Protein AF-A0A183HJQ8-F1 (afdb_monomer)

Radius of gyration: 34.3 Å; Cα contacts (8 Å, |Δi|>4): 535; chains: 1; bounding box: 61×57×125 Å

Sequence (310 aa):
MPPWRWWWCLDGVLHGMQHYQLPVHFIFSVQLLLHLQYYSFISASDVSLDIGSGAASQLIREATHQLLNSPRPLYLSFRTHQKPLLLPLAYIKTYNRISYSNVTVKFYPDTIRLKASSVRINSKSNITPNIWPVSFGDETIDLAVYVGDVELAVRIEEQNARMLSCSLRDTIVNATSTNYWMVDTLLYMARNPIRSHLQQLICPSISSYISKIESPVIMNVSLNDILPVHIRDVINTADSSLFYRLTSITVEEKHILIVTQIKWKRPFENDGVAYTNVSVKWNNENRIIIWIDDTALNDFLDQVLSNFNF

Secondary structure (DSSP, 8-state):
----------------------SHHHHHHHHHHHHHHHT-----EEEEEEEEHHHHHHHHHHHHHHHHHSPEEEEEEE-SSSS-SS--SEEEEEEEEEE-SEEEEEEETTEEEEEEEEEEEEEEEEEEE--TT-----EEEEEEEEEEEEEEEEEE-SSBEEEEEEEEEEEEEEEEESS-HHHHHHHHHHHHHHHHHHHHHHHHHHHHHHTT-BSPPEEEEEHHHHS-HHHHTTS--TT-EEEEEEEEEEEETTEEEEEEEEEESS---S--------------SS-EEEEE-HHHHHHHHHHHHTT---

InterPro domains:
  IPR017943 Bactericidal permeability-increasing protein, alpha/beta domain superfamily [SSF55394] (100-221)

Mean predicted aligned error: 15.72 Å

Foldseek 3Di:
DDDDDDDDDDDDDDDDDDDDDPPPVVVVVVVVVVVVVVPPPPDFWKKKKKAFQQQVQVVCVVVCCVVQQDWDWDWDFAAPDPDHPDGTQKIKIKTKHKDFDGWGWFFAFQKIKIKTAFIKIWMWMWMQGDDPPDHDHIKIKIKIKTFGMWMWMWGDDWWFIATPDTDTHPIFIDMAIDPDPVVRVVVVVVRVVCRVCVRVVVVVVVRVVRRPRTFFDKDKDDPVVVDDPVCVVLFDDPQKIKIKTFRGWGTHGRMIMTMIGIDIPDYDDPDDDDDPPPDDDDDDRNDMDMDTGPVNVVNVVCRRVVRPDD

Organism: NCBI:txid387005

Nearest PDB structures (foldseek):
  5yk7-assembly1_A  TM=3.289E-01  e=9.439E-03  Zygosaccharomyces rouxii CBS 732
  5o67-assembly1_B  TM=1.067E-01  e=3.444E+00  Pseudomonas sp. UK4

Solvent-accessible surface area (backbone atoms only — not comparable to full-atom values): 17548 Å² total; per-residue (Å²): 137,87,83,92,84,95,86,84,90,82,90,83,88,84,90,85,87,83,88,88,90,73,70,68,68,59,52,54,51,52,54,50,50,55,51,56,63,68,62,66,68,82,73,71,16,48,35,38,39,39,36,10,22,52,33,50,17,50,52,50,40,54,55,47,50,64,60,31,63,52,61,58,77,44,82,46,68,45,58,95,45,99,80,53,96,61,78,48,45,25,39,36,43,32,37,46,36,43,50,60,78,48,52,44,39,45,33,34,72,38,28,44,35,41,41,36,31,52,34,34,40,42,34,43,31,41,36,42,54,49,44,87,92,57,87,56,70,71,35,45,40,44,36,41,39,38,29,44,38,37,41,37,32,34,35,55,48,84,41,41,30,41,63,76,45,69,47,70,36,71,63,45,56,48,48,47,45,76,73,42,70,68,55,24,51,52,35,54,66,45,30,58,63,46,45,76,39,43,52,74,64,48,42,58,56,52,38,55,57,40,52,63,44,58,52,67,47,76,48,80,42,55,49,81,80,75,51,58,76,88,56,54,85,60,48,82,57,101,72,53,34,41,32,38,34,42,70,44,66,47,39,36,71,40,28,37,41,38,35,29,35,41,38,70,70,49,76,89,66,98,68,78,87,79,80,82,84,81,81,81,90,76,93,66,35,78,37,78,47,78,48,69,35,70,63,41,52,49,62,50,45,54,50,45,57,75,66,70,78,128

Structure (mmCIF, N/CA/C/O backbone):
data_AF-A0A183HJQ8-F1
#
_entry.id   AF-A0A183HJQ8-F1
#
loop_
_atom_site.group_PDB
_atom_site.id
_atom_site.type_symbol
_atom_site.label_atom_id
_atom_site.label_alt_id
_atom_site.label_comp_id
_atom_site.label_asym_id
_atom_site.label_entity_id
_atom_site.label_seq_id
_atom_site.pdbx_PDB_ins_code
_atom_site.Cartn_x
_atom_site.Cartn_y
_atom_site.Cartn_z
_atom_site.occupancy
_atom_site.B_iso_or_equiv
_atom_site.auth_seq_id
_atom_site.auth_comp_id
_atom_site.auth_asym_id
_atom_site.auth_atom_id
_atom_site.pdbx_PDB_model_num
ATOM 1 N N . MET A 1 1 ? -24.562 -20.431 93.048 1.00 30.95 1 MET A N 1
ATOM 2 C CA . MET A 1 1 ? -23.397 -19.848 93.748 1.00 30.95 1 MET A CA 1
ATOM 3 C C . MET A 1 1 ? -23.318 -18.365 93.390 1.00 30.95 1 MET A C 1
ATOM 5 O O . MET A 1 1 ? -23.154 -18.080 92.212 1.00 30.95 1 MET A O 1
ATOM 9 N N . PRO A 1 2 ? -23.545 -17.447 94.348 1.00 41.47 2 PRO A N 1
ATOM 10 C CA . PRO A 1 2 ? -23.325 -15.997 94.209 1.00 41.47 2 PRO A CA 1
ATOM 11 C C . PRO A 1 2 ? -21.833 -15.666 94.499 1.00 41.47 2 PRO A C 1
ATOM 13 O O . PRO A 1 2 ? -21.133 -16.576 94.955 1.00 41.47 2 PRO A O 1
ATOM 16 N N . PRO A 1 3 ? -21.303 -14.446 94.226 1.00 39.59 3 PRO A N 1
ATOM 17 C CA . PRO A 1 3 ? -21.477 -13.285 95.127 1.00 39.59 3 PRO A CA 1
ATOM 18 C C . PRO A 1 3 ? -21.694 -11.906 94.437 1.00 39.59 3 PRO A C 1
ATOM 20 O O . PRO A 1 3 ? -21.258 -11.714 93.311 1.00 39.59 3 PRO A O 1
ATOM 23 N N . TRP A 1 4 ? -22.544 -10.999 94.966 1.00 29.84 4 TRP A N 1
ATOM 24 C CA . TRP A 1 4 ? -22.258 -9.847 95.884 1.00 29.84 4 TRP A CA 1
ATOM 25 C C . TRP A 1 4 ? -21.175 -8.875 95.334 1.00 29.84 4 TRP A C 1
ATOM 27 O O . TRP A 1 4 ? -20.094 -9.347 95.018 1.00 29.84 4 TRP A O 1
ATOM 37 N N . ARG A 1 5 ? -21.314 -7.540 95.167 1.00 27.38 5 ARG A N 1
ATOM 38 C CA . ARG A 1 5 ? -21.813 -6.380 95.973 1.00 27.38 5 ARG A CA 1
ATOM 39 C C . ARG A 1 5 ? -22.051 -5.176 95.006 1.00 27.38 5 ARG A C 1
ATOM 41 O O . ARG A 1 5 ? -21.323 -5.102 94.028 1.00 27.38 5 ARG A O 1
ATOM 48 N N . TRP A 1 6 ? -23.060 -4.289 95.066 1.00 30.33 6 TRP A N 1
ATOM 49 C CA . TRP A 1 6 ? -23.555 -3.311 96.074 1.00 30.33 6 TRP A CA 1
ATOM 50 C C . TRP A 1 6 ? -22.755 -1.986 96.224 1.00 30.33 6 TRP A C 1
ATOM 52 O O . TRP A 1 6 ? -21.651 -2.034 96.752 1.00 30.33 6 TRP A O 1
ATOM 62 N N . TRP A 1 7 ? -23.398 -0.852 95.838 1.00 26.89 7 TRP A N 1
ATOM 63 C CA . TRP A 1 7 ? -23.455 0.545 96.401 1.00 26.89 7 TRP A CA 1
ATOM 64 C C . TRP A 1 7 ? -23.587 1.613 95.276 1.00 26.89 7 TRP A C 1
ATOM 66 O O . TRP A 1 7 ? -22.687 1.713 94.454 1.00 26.89 7 TRP A O 1
ATOM 76 N N . TRP A 1 8 ? -24.768 2.201 94.989 1.00 26.91 8 TRP A N 1
ATOM 77 C CA . TRP A 1 8 ? -25.554 3.302 95.632 1.00 26.91 8 TRP A CA 1
ATOM 78 C C . TRP A 1 8 ? -24.954 4.723 95.457 1.00 26.91 8 TRP A C 1
ATOM 80 O O . TRP A 1 8 ? -23.892 4.989 96.001 1.00 26.91 8 TRP A O 1
ATOM 90 N N . CYS A 1 9 ? -25.577 5.560 94.598 1.00 28.67 9 CYS A N 1
ATOM 91 C CA . CYS A 1 9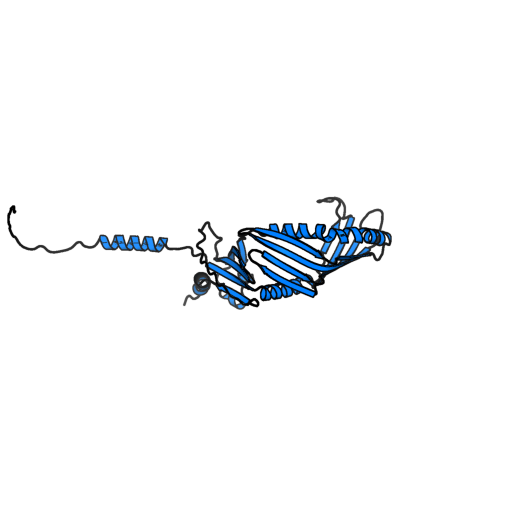 ? -26.336 6.822 94.873 1.00 28.67 9 CYS A CA 1
ATOM 92 C C . CYS A 1 9 ? -25.446 8.077 95.112 1.00 28.67 9 CYS A C 1
ATOM 94 O O . CYS A 1 9 ? -24.342 7.932 95.608 1.00 28.67 9 CYS A O 1
ATOM 96 N N . LEU A 1 10 ? -25.767 9.335 94.767 1.00 27.08 10 LEU A N 1
ATOM 97 C CA . LEU A 1 10 ? -27.013 10.119 94.715 1.00 27.08 10 LEU A CA 1
ATOM 98 C C . LEU A 1 10 ? -26.834 11.378 93.812 1.00 27.08 10 LEU A C 1
ATOM 100 O O . LEU A 1 10 ? -25.751 11.954 93.787 1.00 27.08 10 LEU A O 1
ATOM 104 N N . ASP A 1 11 ? -27.933 11.785 93.164 1.00 26.98 11 ASP A N 1
ATOM 105 C CA . ASP A 1 11 ? -28.554 13.122 92.990 1.00 26.98 11 ASP A CA 1
ATOM 106 C C . ASP A 1 11 ? -27.794 14.452 92.762 1.00 26.98 11 ASP A C 1
ATOM 108 O O . ASP A 1 11 ? -26.819 14.786 93.427 1.00 26.98 11 ASP A O 1
ATOM 112 N N . GLY A 1 12 ? -28.442 15.315 91.952 1.00 27.59 12 GLY A N 1
ATOM 113 C CA . GLY A 1 12 ? -28.458 16.783 92.124 1.00 27.59 12 GLY A CA 1
ATOM 114 C C . GLY A 1 12 ? -28.054 17.599 90.881 1.00 27.59 12 GLY A C 1
ATOM 115 O O . GLY A 1 12 ? -26.872 17.773 90.640 1.00 27.59 12 GLY A O 1
ATOM 116 N N . VAL A 1 13 ? -28.959 18.001 89.974 1.00 30.41 13 VAL A N 1
ATOM 117 C CA . VAL A 1 13 ? -29.812 19.221 90.004 1.00 30.41 13 VAL A CA 1
ATOM 118 C C . VAL A 1 13 ? -29.180 20.482 89.353 1.00 30.41 13 VAL A C 1
ATOM 120 O O . VAL A 1 13 ? -28.229 21.059 89.856 1.00 30.41 13 VAL A O 1
ATOM 123 N N . LEU A 1 14 ? -29.856 20.915 88.274 1.00 27.75 14 LEU A N 1
ATOM 124 C CA . LEU A 1 14 ? -30.096 22.266 87.719 1.00 27.75 14 LEU A CA 1
ATOM 125 C C . LEU A 1 14 ? -28.994 23.163 87.087 1.00 27.75 14 LEU A C 1
ATOM 127 O O . LEU A 1 14 ? -28.102 23.676 87.744 1.00 27.75 14 LEU A O 1
ATOM 131 N N . HIS A 1 15 ? -29.320 23.541 85.838 1.00 28.47 15 HIS A N 1
ATOM 132 C CA . HIS A 1 15 ? -29.278 24.877 85.203 1.00 28.47 15 HIS A CA 1
ATOM 133 C C . HIS A 1 15 ? -27.954 25.567 84.815 1.00 28.47 15 HIS A C 1
ATOM 135 O O . HIS A 1 15 ? -27.135 25.931 85.646 1.00 28.47 15 HIS A O 1
ATOM 141 N N . GLY A 1 16 ? -27.875 25.938 83.526 1.00 28.44 16 GLY A N 1
ATOM 142 C CA . GLY A 1 16 ? -27.002 26.999 83.010 1.00 28.44 16 GLY A CA 1
ATOM 143 C C . GLY A 1 16 ? -26.915 27.003 81.479 1.00 28.44 16 GLY A C 1
ATOM 144 O O . GLY A 1 16 ? -26.429 26.051 80.887 1.00 28.44 16 GLY A O 1
ATOM 145 N N . MET A 1 17 ? -27.435 28.050 80.841 1.00 26.77 17 MET A N 1
ATOM 146 C CA . MET A 1 17 ? -27.598 28.233 79.394 1.00 26.77 17 MET A CA 1
ATOM 147 C C . MET A 1 17 ? -26.295 28.468 78.591 1.00 26.77 17 MET A C 1
ATOM 149 O O . MET A 1 17 ? -25.363 29.096 79.072 1.00 26.77 17 MET A O 1
ATOM 153 N N . GLN A 1 18 ? -26.392 28.123 77.297 1.00 30.38 18 GLN A N 1
ATOM 154 C CA . GLN A 1 18 ? -25.908 28.849 76.104 1.00 30.38 18 GLN A CA 1
ATOM 155 C C . GLN A 1 18 ? -24.465 28.731 75.567 1.00 30.38 18 GLN A C 1
ATOM 157 O O . GLN A 1 18 ? -23.484 29.078 76.207 1.00 30.38 18 GLN A O 1
ATOM 162 N N . HIS A 1 19 ? -24.464 28.417 74.258 1.00 37.31 19 HIS A N 1
ATOM 163 C CA . HIS A 1 19 ? -23.518 28.736 73.180 1.00 37.31 19 HIS A CA 1
ATOM 164 C C . HIS A 1 19 ? -22.099 28.171 73.257 1.00 37.31 19 HIS A C 1
ATOM 166 O O . HIS A 1 19 ? -21.317 28.628 74.061 1.00 37.31 19 HIS A O 1
ATOM 172 N N . TYR A 1 20 ? -21.766 27.249 72.338 1.00 35.25 20 TYR A N 1
ATOM 173 C CA . TYR A 1 20 ? -20.561 27.239 71.477 1.00 35.25 20 TYR A CA 1
ATOM 174 C C . TYR A 1 20 ? -20.559 25.946 70.624 1.00 35.25 20 TYR A C 1
ATOM 176 O O . TYR A 1 20 ? -19.870 24.978 70.921 1.00 35.25 20 TYR A O 1
ATOM 184 N N . GLN A 1 21 ? -21.343 25.910 69.542 1.00 41.12 21 GLN A N 1
ATOM 18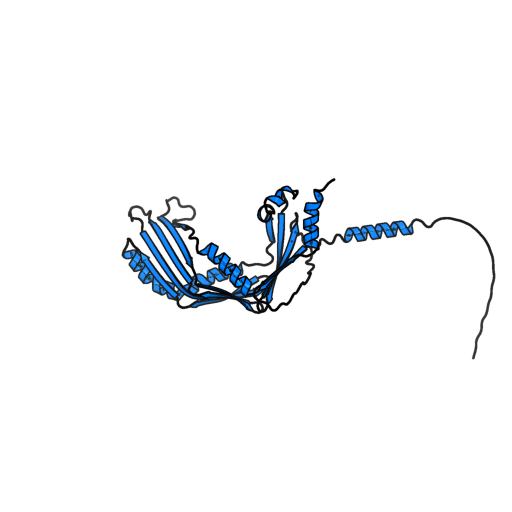5 C CA . GLN A 1 21 ? -21.265 24.864 68.507 1.00 41.12 21 GLN A CA 1
ATOM 186 C C . GLN A 1 21 ? -21.058 25.532 67.146 1.00 41.12 21 GLN A C 1
ATOM 188 O O . GLN A 1 21 ? -21.996 25.658 66.372 1.00 41.12 21 GLN A O 1
ATOM 193 N N . LEU A 1 22 ? -19.851 26.032 66.870 1.00 44.22 22 LEU A N 1
ATOM 194 C CA . LEU A 1 22 ? -19.539 26.652 65.573 1.00 44.22 22 LEU A CA 1
ATOM 195 C C . LEU A 1 22 ? -18.143 26.384 64.957 1.00 44.22 22 LEU A C 1
ATOM 197 O O . LEU A 1 22 ? -17.973 26.800 63.816 1.00 44.22 22 LEU A O 1
ATOM 201 N N . PRO A 1 23 ? -17.161 25.653 65.543 1.00 47.91 23 PRO A N 1
ATOM 202 C CA . PRO A 1 23 ? -15.900 25.420 64.823 1.00 47.91 23 PRO A CA 1
ATOM 203 C C . PRO A 1 23 ? -15.865 24.108 64.017 1.00 47.91 23 PRO A C 1
ATOM 205 O O . PRO A 1 23 ? -15.038 23.965 63.123 1.00 47.91 23 PRO A O 1
ATOM 208 N N . VAL A 1 24 ? -16.751 23.140 64.288 1.00 48.31 24 VAL A N 1
ATOM 209 C CA . VAL A 1 24 ? -16.614 21.777 63.730 1.00 48.31 24 VAL A CA 1
ATOM 210 C C . VAL A 1 24 ? -17.192 21.656 62.314 1.00 48.31 24 VAL A C 1
ATOM 212 O O . VAL A 1 24 ? -16.624 20.965 61.472 1.00 48.31 24 VAL A O 1
ATOM 215 N N . HIS A 1 25 ? -18.270 22.383 62.004 1.00 48.34 25 HIS A N 1
ATOM 216 C CA . HIS A 1 25 ? -18.880 22.345 60.669 1.00 48.34 25 HIS A CA 1
ATOM 217 C C . HIS A 1 25 ? -18.060 23.086 59.604 1.00 48.34 25 HIS A C 1
ATOM 219 O O . HIS A 1 25 ? -18.102 22.696 58.441 1.00 48.34 25 HIS A O 1
ATOM 225 N N . PHE A 1 26 ? -17.286 24.105 59.995 1.00 48.75 26 PHE A N 1
ATOM 226 C CA . PHE A 1 26 ? -16.463 24.898 59.073 1.00 48.75 26 PHE A CA 1
ATOM 227 C C . PHE A 1 26 ? -15.200 24.154 58.615 1.00 48.75 26 PHE A C 1
ATOM 229 O O . PHE A 1 26 ? -14.768 24.301 57.477 1.00 48.75 26 PHE A O 1
ATOM 236 N N . ILE A 1 27 ? -14.619 23.319 59.482 1.00 52.81 27 ILE A N 1
ATOM 237 C CA . ILE A 1 27 ? -13.445 22.507 59.131 1.00 52.81 27 ILE A CA 1
ATOM 238 C C . ILE A 1 27 ? -13.865 21.367 58.197 1.00 52.81 27 ILE A C 1
ATOM 240 O O . ILE A 1 27 ? -13.217 21.141 57.181 1.00 52.81 27 ILE A O 1
ATOM 244 N N . PHE A 1 28 ? -15.003 20.715 58.466 1.00 51.97 28 PHE A N 1
ATOM 245 C CA . PHE A 1 28 ? -15.529 19.665 57.590 1.00 51.97 28 PHE A CA 1
ATOM 246 C C . PHE A 1 28 ? -15.922 20.178 56.201 1.00 51.97 28 PHE A C 1
ATOM 248 O O . PHE A 1 28 ? -15.648 19.499 55.216 1.00 51.97 28 PHE A O 1
ATOM 255 N N . SER A 1 29 ? -16.521 21.367 56.092 1.00 55.22 29 SER A N 1
ATOM 256 C CA . SER A 1 29 ? -16.899 21.929 54.790 1.00 55.22 29 SER A CA 1
ATOM 257 C C . SER A 1 29 ? -15.685 22.349 53.961 1.00 55.22 29 SER A C 1
ATOM 259 O O . SER A 1 29 ? -15.671 22.098 52.760 1.00 55.22 29 SER A O 1
ATOM 261 N N . VAL A 1 30 ? -14.640 22.902 54.584 1.00 55.06 30 VAL A N 1
ATOM 262 C CA . VAL A 1 30 ? -13.386 23.266 53.901 1.00 55.06 30 VAL A CA 1
ATOM 263 C C . VAL A 1 30 ? -12.595 22.024 53.479 1.00 55.06 30 VAL A C 1
ATOM 265 O O . VAL A 1 30 ? -12.046 22.004 52.382 1.00 55.06 30 VAL A O 1
ATOM 268 N N . GLN A 1 31 ? -12.592 20.957 54.282 1.00 55.34 31 GLN A N 1
ATOM 269 C CA . GLN A 1 31 ? -11.941 19.690 53.929 1.00 55.34 31 GLN A CA 1
ATOM 270 C C . GLN A 1 31 ? -12.702 18.933 52.829 1.00 55.34 31 GLN A C 1
ATOM 272 O O . GLN A 1 31 ? -12.075 18.324 51.966 1.00 55.34 31 GLN A O 1
ATOM 277 N N . LEU A 1 32 ? -14.038 19.032 52.807 1.00 53.09 32 LEU A N 1
ATOM 278 C CA . LEU A 1 32 ? -14.875 18.507 51.726 1.00 53.09 32 LEU A CA 1
ATOM 279 C C . LEU A 1 32 ? -14.692 19.314 50.431 1.00 53.09 32 LEU A C 1
ATOM 281 O O . LEU A 1 32 ? -14.584 18.712 49.371 1.00 53.09 32 LEU A O 1
ATOM 285 N N . LEU A 1 33 ? -14.586 20.648 50.506 1.00 49.94 33 LEU A N 1
ATOM 286 C CA . LEU A 1 33 ? -14.284 21.518 49.358 1.00 49.94 33 LEU A CA 1
ATOM 287 C C . LEU A 1 33 ? -12.863 21.304 48.818 1.00 49.94 33 LEU A C 1
ATOM 289 O O . LEU A 1 33 ? -12.681 21.284 47.606 1.00 49.94 33 LEU A O 1
ATOM 293 N N . LEU A 1 34 ? -11.876 21.069 49.689 1.00 50.06 34 LEU A N 1
ATOM 294 C CA . LEU A 1 34 ? -10.508 20.713 49.294 1.00 50.06 34 LEU A CA 1
ATOM 295 C C . LEU A 1 34 ? -10.420 19.297 48.706 1.00 50.06 34 LEU A C 1
ATOM 297 O O . LEU A 1 34 ? -9.637 19.080 47.787 1.00 50.06 34 LEU A O 1
ATOM 301 N N . HIS A 1 35 ? -11.237 18.344 49.170 1.00 45.72 35 HIS A N 1
ATOM 302 C CA . HIS A 1 35 ? -11.374 17.036 48.517 1.00 45.72 35 HIS A CA 1
ATOM 303 C C . HIS A 1 35 ? -12.143 17.112 47.192 1.00 45.72 35 HIS A C 1
ATOM 305 O O . HIS A 1 35 ? -11.747 16.445 46.242 1.00 45.72 35 HIS A O 1
ATOM 311 N N . LEU A 1 36 ? -13.164 17.964 47.078 1.00 43.09 36 LEU A N 1
ATOM 312 C CA . LEU A 1 36 ? -13.868 18.223 45.816 1.00 43.09 36 LEU A CA 1
ATOM 313 C C . LEU A 1 36 ? -12.980 18.951 44.795 1.00 43.09 36 LEU A C 1
ATOM 315 O O . LEU A 1 36 ? -13.047 18.633 43.614 1.00 43.09 36 LEU A O 1
ATOM 319 N N . GLN A 1 37 ? -12.091 19.854 45.227 1.00 39.19 37 GLN A N 1
ATOM 320 C CA . GLN A 1 37 ? -11.108 20.494 44.340 1.00 39.19 37 GLN A CA 1
ATOM 321 C C . GLN A 1 37 ? -9.988 19.543 43.888 1.00 39.19 37 GLN A C 1
ATOM 323 O O . GLN A 1 37 ? -9.454 19.724 42.794 1.00 39.19 37 GLN A O 1
ATOM 328 N N . TYR A 1 38 ? -9.662 18.508 44.672 1.00 36.88 38 TYR A N 1
ATOM 329 C CA . TYR A 1 38 ? -8.683 17.481 44.282 1.00 36.88 38 TYR A CA 1
ATOM 330 C C . TYR A 1 38 ? -9.256 16.423 43.322 1.00 36.88 38 TYR A C 1
ATOM 332 O O . TYR A 1 38 ? -8.497 15.733 42.650 1.00 36.88 38 TYR A O 1
ATOM 340 N N . TYR A 1 39 ? -10.586 16.329 43.211 1.00 35.50 39 TYR A N 1
ATOM 341 C CA . TYR A 1 39 ? -11.296 15.504 42.225 1.00 35.50 39 TYR A CA 1
ATOM 342 C C . TYR A 1 39 ? -11.545 16.249 40.903 1.00 35.50 39 TYR A C 1
ATOM 344 O O . TYR A 1 39 ? -12.467 15.917 40.162 1.00 35.50 39 TYR A O 1
ATOM 352 N N . SER A 1 40 ? -10.681 17.205 40.547 1.00 31.62 40 SER A N 1
ATOM 353 C CA . SER A 1 40 ? -10.493 17.560 39.136 1.00 31.62 40 SER A CA 1
ATOM 354 C C . SER A 1 40 ? -9.755 16.396 38.471 1.00 31.62 40 SER A C 1
ATOM 356 O O . SER A 1 40 ? -8.565 16.483 38.175 1.00 31.62 40 SER A O 1
ATOM 358 N N . PHE A 1 41 ? -10.442 15.258 38.337 1.00 35.09 41 PHE A N 1
ATOM 359 C CA . PHE A 1 41 ? -9.996 14.177 37.480 1.00 35.09 41 PHE A CA 1
ATOM 360 C C . PHE A 1 41 ? -9.812 14.808 36.111 1.00 35.09 41 PHE A C 1
ATOM 362 O O . PHE A 1 41 ? -10.760 15.300 35.504 1.00 35.09 41 PHE A O 1
ATOM 369 N N . ILE A 1 42 ? -8.562 14.861 35.665 1.00 42.44 42 ILE A N 1
ATOM 370 C CA . ILE A 1 42 ? -8.245 15.114 34.273 1.00 42.44 42 ILE A CA 1
ATOM 371 C C . ILE A 1 42 ? -8.773 13.881 33.542 1.00 42.44 42 ILE A C 1
ATOM 373 O O . ILE A 1 42 ? -8.060 12.895 33.363 1.00 42.44 42 ILE A O 1
ATOM 377 N N . SER A 1 43 ? -10.064 13.894 33.225 1.00 45.62 43 SER A N 1
ATOM 378 C CA . SER A 1 43 ? -10.689 12.857 32.427 1.00 45.62 43 SER A CA 1
ATOM 379 C C . SER A 1 43 ? -10.138 13.011 31.022 1.00 45.62 43 SER A C 1
ATOM 381 O O . SER A 1 43 ? -10.438 13.963 30.308 1.00 45.62 43 SER A O 1
ATOM 383 N N . ALA A 1 44 ? -9.225 12.120 30.652 1.00 53.41 44 ALA A N 1
ATOM 384 C CA . ALA A 1 44 ? -8.906 11.943 29.252 1.00 53.41 44 ALA A CA 1
ATOM 385 C C . ALA A 1 44 ? -10.166 11.397 28.576 1.00 53.41 44 ALA A C 1
ATOM 387 O O . ALA A 1 44 ? -10.757 10.428 29.041 1.00 53.41 44 ALA A O 1
ATOM 388 N N . SER A 1 45 ? -10.573 12.058 27.506 1.00 63.38 45 SER A N 1
ATOM 389 C CA . SER A 1 45 ? -11.781 11.731 26.772 1.00 63.38 45 SER A CA 1
ATOM 390 C C . SER A 1 45 ? -11.483 10.594 25.794 1.00 63.38 45 SER A C 1
ATOM 392 O O . SER A 1 45 ? -10.675 10.768 24.880 1.00 63.38 45 SER A O 1
ATOM 394 N N . ASP A 1 46 ? -12.085 9.421 25.991 1.00 69.94 46 ASP A N 1
ATOM 395 C CA . ASP A 1 46 ? -11.857 8.252 25.136 1.00 69.94 46 ASP A CA 1
ATOM 396 C C . ASP A 1 46 ? -12.789 8.282 23.907 1.00 69.94 46 ASP A C 1
ATOM 398 O O . ASP A 1 46 ? -13.997 8.514 23.991 1.00 69.94 46 ASP A O 1
ATOM 402 N N . VAL A 1 47 ? -12.226 8.010 22.732 1.00 73.56 47 VAL A N 1
ATOM 403 C CA . VAL A 1 47 ? -12.960 7.738 21.492 1.00 73.56 47 VAL A CA 1
ATOM 404 C C . VAL A 1 47 ? -12.542 6.371 20.990 1.00 73.56 47 VAL A C 1
ATOM 406 O O . VAL A 1 47 ? -11.350 6.106 20.824 1.00 73.56 47 VAL A O 1
ATOM 409 N N . SER A 1 48 ? -13.516 5.503 20.729 1.00 75.00 48 SER A N 1
ATOM 410 C CA . SER A 1 48 ? -13.258 4.191 20.142 1.00 75.00 48 SER A CA 1
ATOM 411 C C . SER A 1 48 ? -13.913 4.043 18.775 1.00 75.00 48 SER A C 1
ATOM 413 O O . SER A 1 48 ? -15.015 4.527 18.516 1.00 75.00 48 SER A O 1
ATOM 415 N N . LEU A 1 49 ? -13.194 3.385 17.874 1.00 80.44 49 LEU A N 1
ATOM 416 C CA . LEU A 1 49 ? -13.577 3.145 16.494 1.00 80.44 49 LEU A CA 1
ATOM 417 C C . LEU A 1 49 ? -13.518 1.640 16.233 1.00 80.44 49 LEU A C 1
ATOM 419 O O . LEU A 1 49 ? -12.446 1.042 16.292 1.00 80.44 49 LEU A O 1
ATOM 423 N N . ASP A 1 50 ? -14.667 1.042 15.929 1.00 81.69 50 ASP A N 1
ATOM 424 C CA . ASP A 1 50 ? -14.797 -0.367 15.547 1.00 81.69 50 ASP A CA 1
ATOM 425 C C . ASP A 1 50 ? -15.147 -0.470 14.058 1.00 81.69 50 ASP A C 1
ATOM 427 O O . ASP A 1 50 ? -16.161 0.070 13.597 1.00 81.69 50 ASP A O 1
ATOM 431 N N . ILE A 1 51 ? -14.299 -1.161 13.295 1.00 84.31 51 ILE A N 1
ATOM 432 C CA . ILE A 1 51 ? -14.458 -1.345 11.850 1.00 84.31 51 ILE A CA 1
ATOM 433 C C . ILE A 1 51 ? -14.479 -2.836 11.514 1.00 84.31 51 ILE A C 1
ATOM 435 O O . ILE A 1 51 ? -13.533 -3.573 11.793 1.00 84.31 51 ILE A O 1
ATOM 439 N N . GLY A 1 52 ? -15.528 -3.275 10.815 1.00 85.75 52 GLY A N 1
ATOM 440 C CA . GLY A 1 52 ? -15.608 -4.635 10.277 1.00 85.75 52 GLY A CA 1
ATOM 441 C C . GLY A 1 52 ? -14.761 -4.840 9.011 1.00 85.75 52 GLY A C 1
ATOM 442 O O . GLY A 1 52 ? -14.517 -3.904 8.248 1.00 85.75 52 GLY A O 1
ATOM 443 N N . SER A 1 53 ? -14.332 -6.076 8.738 1.00 86.69 53 SER A N 1
ATOM 444 C CA . SER A 1 53 ? -13.494 -6.442 7.577 1.00 86.69 53 SER A CA 1
ATOM 445 C C . SER A 1 53 ? -14.081 -6.027 6.225 1.00 86.69 53 SER A C 1
ATOM 447 O O . SER A 1 53 ? -13.350 -5.588 5.332 1.00 86.69 53 SER A O 1
ATOM 449 N N . GLY A 1 54 ? -15.402 -6.129 6.067 1.00 85.00 54 GLY A N 1
ATOM 450 C CA . GLY A 1 54 ? -16.106 -5.713 4.856 1.00 85.00 54 GLY A CA 1
ATOM 451 C C . GLY A 1 54 ? -16.059 -4.198 4.652 1.00 85.00 54 GLY A C 1
ATOM 452 O O . GLY A 1 54 ? -15.680 -3.734 3.574 1.00 85.00 54 GLY A O 1
ATOM 453 N N . ALA A 1 55 ? -16.350 -3.426 5.703 1.00 83.94 55 ALA A N 1
ATOM 454 C CA . ALA A 1 55 ? -16.256 -1.965 5.669 1.00 83.94 55 ALA A CA 1
ATOM 455 C C . ALA A 1 55 ? -14.812 -1.484 5.464 1.00 83.94 55 ALA A C 1
ATOM 457 O O . ALA A 1 55 ? -14.569 -0.635 4.609 1.00 83.94 55 ALA A O 1
ATOM 458 N N . ALA A 1 56 ? -13.839 -2.076 6.164 1.00 86.12 56 ALA A N 1
ATOM 459 C CA . ALA A 1 56 ? -12.418 -1.780 5.979 1.00 86.12 56 ALA A CA 1
ATOM 460 C C . ALA A 1 56 ? -11.969 -2.035 4.532 1.00 86.12 56 ALA A C 1
ATOM 462 O O . ALA A 1 56 ? -11.271 -1.211 3.944 1.00 86.12 56 ALA A O 1
ATOM 463 N N . SER A 1 57 ? -12.415 -3.145 3.932 1.00 88.06 57 SER A N 1
ATOM 464 C CA . SER A 1 57 ? -12.131 -3.458 2.527 1.00 88.06 57 SER A CA 1
ATOM 465 C C . SER A 1 57 ? -12.687 -2.392 1.586 1.00 88.06 57 SER A C 1
ATOM 467 O O . SER A 1 57 ? -11.987 -1.965 0.671 1.00 88.06 57 SER A O 1
ATOM 469 N N . GLN A 1 58 ? -13.923 -1.934 1.812 1.00 87.75 58 GLN A N 1
ATOM 470 C CA . GLN A 1 58 ? -14.536 -0.876 1.003 1.00 87.75 58 GLN A CA 1
ATOM 471 C C . GLN A 1 58 ? -13.806 0.461 1.168 1.00 87.75 58 GLN A C 1
ATOM 473 O O . GLN A 1 58 ? -13.450 1.073 0.165 1.00 87.75 58 GLN A O 1
ATOM 478 N N . LEU A 1 59 ? -13.516 0.875 2.405 1.00 85.56 59 LEU A N 1
ATOM 479 C CA . LEU A 1 59 ? -12.782 2.109 2.697 1.00 85.56 59 LEU A CA 1
ATOM 480 C C . LEU A 1 59 ? -11.401 2.117 2.038 1.00 85.56 59 LEU A C 1
ATOM 482 O O . LEU A 1 59 ? -11.043 3.070 1.350 1.00 85.56 59 LEU A O 1
ATOM 486 N N . ILE A 1 60 ? -10.634 1.038 2.211 1.00 86.69 60 ILE A N 1
ATOM 487 C CA . ILE A 1 60 ? -9.294 0.919 1.629 1.00 86.69 60 ILE A CA 1
ATOM 488 C C . ILE A 1 60 ? -9.380 0.891 0.109 1.00 86.69 60 ILE A C 1
ATOM 490 O O . ILE A 1 60 ? -8.561 1.529 -0.551 1.00 86.69 60 ILE A O 1
ATOM 494 N N . ARG A 1 61 ? -10.370 0.201 -0.464 1.00 86.25 61 ARG A N 1
ATOM 495 C CA . ARG A 1 61 ? -10.582 0.190 -1.911 1.00 86.25 61 ARG A CA 1
ATOM 496 C C . ARG A 1 61 ? -10.846 1.598 -2.438 1.00 86.25 61 ARG A C 1
ATOM 498 O O . ARG A 1 61 ? -10.131 2.030 -3.330 1.00 86.25 61 ARG A O 1
ATOM 505 N N . GLU A 1 62 ? -11.777 2.352 -1.864 1.00 86.38 62 GLU A N 1
ATOM 506 C CA . GLU A 1 62 ? -12.058 3.714 -2.343 1.00 86.38 62 GLU A CA 1
ATOM 507 C C . GLU A 1 62 ? -10.863 4.661 -2.148 1.00 86.38 62 GLU A C 1
ATOM 509 O O . GLU A 1 62 ? -10.452 5.351 -3.086 1.00 86.38 62 GLU A O 1
ATOM 514 N N . ALA A 1 63 ? -10.225 4.635 -0.973 1.00 84.12 63 ALA A N 1
ATOM 515 C CA . ALA A 1 63 ? -9.069 5.482 -0.681 1.00 84.12 63 ALA A CA 1
ATOM 516 C C . ALA A 1 63 ? -7.885 5.184 -1.615 1.00 84.12 63 ALA A C 1
ATOM 518 O O . ALA A 1 63 ? -7.282 6.089 -2.197 1.00 84.12 63 ALA A O 1
ATOM 519 N N . THR A 1 64 ? -7.557 3.904 -1.807 1.00 85.31 64 THR A N 1
ATOM 520 C CA . THR A 1 64 ? -6.472 3.512 -2.715 1.00 85.31 64 THR A CA 1
ATOM 521 C C . THR A 1 64 ? -6.843 3.755 -4.171 1.00 85.31 64 THR A C 1
ATOM 523 O O . THR A 1 64 ? -5.973 4.147 -4.940 1.00 85.31 64 THR A O 1
ATOM 526 N N . HIS A 1 65 ? -8.108 3.598 -4.566 1.00 85.00 65 HIS A N 1
ATOM 527 C CA . HIS A 1 65 ? -8.557 3.922 -5.917 1.00 85.0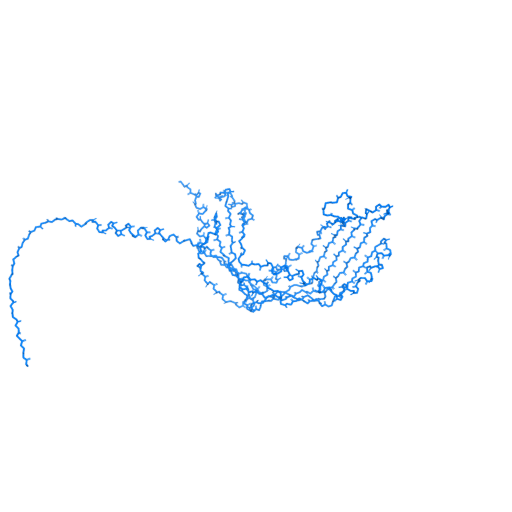0 65 HIS A CA 1
ATOM 528 C C . HIS A 1 65 ? -8.332 5.408 -6.220 1.00 85.00 65 HIS A C 1
ATOM 530 O O . HIS A 1 65 ? -7.754 5.739 -7.255 1.00 85.00 65 HIS A O 1
ATOM 536 N N . GLN A 1 66 ? -8.700 6.305 -5.302 1.00 82.69 66 GLN A N 1
ATOM 537 C CA . GLN A 1 66 ? -8.495 7.747 -5.465 1.00 82.69 66 GLN A CA 1
ATOM 538 C C . GLN A 1 66 ? -7.005 8.129 -5.513 1.00 82.69 66 GLN A C 1
ATOM 540 O O . GLN A 1 66 ? -6.593 8.942 -6.348 1.00 82.69 66 GLN A O 1
ATOM 545 N N . LEU A 1 67 ? -6.186 7.523 -4.646 1.00 80.88 67 LEU A N 1
ATOM 546 C CA . LEU A 1 67 ? -4.756 7.823 -4.541 1.00 80.88 67 LEU A CA 1
ATOM 547 C C . LEU A 1 67 ? -3.922 7.235 -5.686 1.00 80.88 67 LEU A C 1
ATOM 549 O O . LEU A 1 67 ? -3.012 7.902 -6.174 1.00 80.88 67 LEU A O 1
ATOM 553 N N . LEU A 1 68 ? -4.209 6.002 -6.111 1.00 81.69 68 LEU A N 1
ATOM 554 C CA . LEU A 1 68 ? -3.366 5.246 -7.044 1.00 81.69 68 LEU A CA 1
ATOM 555 C C . LEU A 1 68 ? -3.742 5.446 -8.517 1.00 81.69 68 LEU A C 1
ATOM 557 O O . LEU A 1 68 ? -2.868 5.340 -9.383 1.00 81.69 68 LEU A O 1
ATOM 561 N N . ASN A 1 69 ? -5.005 5.778 -8.819 1.00 73.62 69 ASN A N 1
ATOM 562 C CA . ASN A 1 69 ? -5.408 6.044 -10.203 1.00 73.62 69 ASN A CA 1
ATOM 563 C C . ASN A 1 69 ? -4.934 7.393 -10.735 1.00 73.62 69 ASN A C 1
ATOM 565 O O . ASN A 1 69 ? -4.882 7.560 -11.954 1.00 73.62 69 ASN A O 1
ATOM 569 N N . SER A 1 70 ? -4.595 8.338 -9.859 1.00 76.69 70 SER A N 1
ATOM 570 C CA . SER A 1 70 ? -4.123 9.662 -10.258 1.00 76.69 70 SER A CA 1
ATOM 571 C C . SER A 1 70 ? -2.598 9.639 -10.418 1.00 76.69 70 SER A C 1
ATOM 573 O O . SER A 1 70 ? -1.892 9.644 -9.406 1.00 76.69 70 SER A O 1
ATOM 575 N N . PRO A 1 71 ? -2.050 9.612 -11.650 1.00 71.00 71 PRO A N 1
ATOM 576 C CA . PRO A 1 71 ? -0.608 9.548 -11.846 1.00 71.00 71 PRO A CA 1
ATOM 577 C C . PRO A 1 71 ? 0.045 10.834 -11.336 1.00 71.00 71 PRO A C 1
ATOM 579 O O . PRO A 1 71 ? -0.199 11.921 -11.859 1.00 71.00 71 PRO A O 1
ATOM 582 N N . ARG A 1 72 ? 0.901 10.716 -10.319 1.00 74.44 72 ARG A N 1
ATOM 583 C CA . ARG A 1 72 ? 1.720 11.835 -9.842 1.00 74.44 72 ARG A CA 1
ATOM 584 C C . ARG A 1 72 ? 3.094 11.779 -10.514 1.00 74.44 72 ARG A C 1
ATOM 586 O O . ARG A 1 72 ? 3.735 10.726 -10.458 1.00 74.44 72 ARG A O 1
ATOM 593 N N . PRO A 1 73 ? 3.556 12.869 -11.155 1.00 82.69 73 PRO A N 1
ATOM 594 C CA . PRO A 1 73 ? 4.892 12.900 -11.728 1.00 82.69 73 PRO A CA 1
ATOM 595 C C . PRO A 1 73 ? 5.939 12.907 -10.611 1.00 82.69 73 PRO A C 1
ATOM 597 O O . PRO A 1 73 ? 5.884 13.733 -9.701 1.00 82.69 73 PRO A O 1
ATOM 600 N N . LEU A 1 74 ? 6.912 12.005 -10.704 1.00 86.19 74 LEU A N 1
ATOM 601 C CA . LEU A 1 74 ? 8.111 11.995 -9.875 1.00 86.19 74 LEU A CA 1
ATOM 602 C C . LEU A 1 74 ? 9.279 12.546 -10.689 1.00 86.19 74 LEU A C 1
ATOM 604 O O . LEU A 1 74 ? 9.560 12.061 -11.785 1.00 86.19 74 LEU A O 1
ATOM 608 N N . TYR A 1 75 ? 9.957 13.550 -10.143 1.00 88.12 75 TYR A N 1
ATOM 609 C CA . TYR A 1 75 ? 11.152 14.139 -10.737 1.00 88.12 75 TYR A CA 1
ATOM 610 C C . TYR A 1 75 ? 12.365 13.687 -9.938 1.00 88.12 75 TYR A C 1
ATOM 612 O O . TYR A 1 75 ? 12.516 14.033 -8.767 1.00 88.12 75 TYR A O 1
ATOM 620 N N . LEU A 1 76 ? 13.226 12.907 -10.574 1.00 86.62 76 LEU A N 1
ATOM 621 C CA . LEU A 1 76 ? 14.481 12.444 -10.008 1.00 86.62 76 LEU A CA 1
ATOM 622 C C . LEU A 1 76 ? 15.628 13.107 -10.768 1.00 86.62 76 LEU A C 1
ATOM 624 O O . LEU A 1 76 ? 15.542 13.358 -11.969 1.00 86.62 76 LEU A O 1
ATOM 628 N N . SER A 1 77 ? 16.716 13.398 -10.064 1.00 86.12 77 SER A N 1
ATOM 629 C CA . SER A 1 77 ? 17.938 13.916 -10.677 1.00 86.12 77 SER A CA 1
ATOM 630 C C . SER A 1 77 ? 19.102 13.034 -10.266 1.00 86.12 77 SER A C 1
ATOM 632 O O . SER A 1 77 ? 19.334 12.859 -9.067 1.00 86.12 77 SER A O 1
ATOM 634 N N . PHE A 1 78 ? 19.831 12.501 -11.240 1.00 83.38 78 PHE A N 1
ATOM 635 C CA . PHE A 1 78 ? 21.012 11.691 -10.990 1.00 83.38 78 PHE A CA 1
ATOM 636 C C . PHE A 1 78 ? 22.211 12.616 -10.778 1.00 83.38 78 PHE A C 1
ATOM 638 O O . PHE A 1 78 ? 22.624 13.337 -11.684 1.00 83.38 78 PHE A O 1
ATOM 645 N N . ARG A 1 79 ? 22.729 12.655 -9.550 1.00 83.75 79 ARG A N 1
ATOM 646 C CA . ARG A 1 79 ? 23.812 13.555 -9.133 1.00 83.75 79 ARG A CA 1
ATOM 647 C C . ARG A 1 79 ? 25.024 12.733 -8.719 1.00 83.75 79 ARG A C 1
ATOM 649 O O . ARG A 1 79 ? 24.873 11.668 -8.134 1.00 83.75 79 ARG A O 1
ATOM 656 N N . THR A 1 80 ? 26.216 13.261 -8.975 1.00 81.62 80 THR A N 1
ATOM 657 C CA . THR A 1 80 ? 27.485 12.627 -8.581 1.00 81.62 80 THR A CA 1
ATOM 658 C C . THR A 1 80 ? 27.727 12.671 -7.074 1.00 81.62 80 THR A C 1
ATOM 660 O O . THR A 1 80 ? 28.376 11.785 -6.529 1.00 81.62 80 THR A O 1
ATOM 663 N N . HIS A 1 81 ? 27.217 13.702 -6.395 1.00 79.62 81 HIS A N 1
ATOM 664 C CA . HIS A 1 81 ? 27.397 13.912 -4.963 1.00 79.62 81 HIS A CA 1
ATOM 665 C C . HIS A 1 81 ? 26.192 14.646 -4.355 1.00 79.62 81 HIS A C 1
ATOM 667 O O . HIS A 1 81 ? 25.409 15.273 -5.072 1.00 79.62 81 HIS A O 1
ATOM 673 N N . GLN A 1 82 ? 26.056 14.611 -3.026 1.00 75.00 82 GLN A N 1
ATOM 674 C CA . GLN A 1 82 ? 24.940 15.241 -2.304 1.00 75.00 82 GLN A CA 1
ATOM 675 C C . GLN A 1 82 ? 24.916 16.775 -2.471 1.00 75.00 82 GLN A C 1
ATOM 677 O O . GLN A 1 82 ? 23.850 17.378 -2.586 1.00 75.00 82 GLN A O 1
ATOM 682 N N . LYS A 1 83 ? 26.100 17.392 -2.565 1.00 78.06 83 LYS A N 1
ATOM 683 C CA . LYS A 1 83 ? 26.317 18.783 -2.994 1.00 78.06 83 LYS A CA 1
ATOM 684 C C . LYS A 1 83 ? 27.205 18.774 -4.240 1.00 78.06 83 LYS A C 1
ATOM 686 O O . LYS A 1 83 ? 28.428 18.781 -4.098 1.00 78.06 83 LYS A O 1
ATOM 691 N N . PRO A 1 84 ? 26.629 18.648 -5.442 1.00 73.44 84 PRO A N 1
ATOM 692 C CA . PRO A 1 84 ? 27.429 18.541 -6.648 1.00 73.44 84 PRO A CA 1
ATOM 693 C C . PRO A 1 84 ? 27.913 19.931 -7.087 1.00 73.44 84 PRO A C 1
ATOM 695 O O . PRO A 1 84 ? 27.158 20.898 -7.064 1.00 73.44 84 PRO A O 1
ATOM 698 N N . LEU A 1 85 ? 29.180 20.015 -7.497 1.00 73.00 85 LEU A N 1
ATOM 699 C CA . LEU A 1 85 ? 29.747 21.177 -8.201 1.00 73.00 85 LEU A CA 1
ATOM 700 C C . LEU A 1 85 ? 29.329 21.206 -9.683 1.00 73.00 85 LEU A C 1
ATOM 702 O O . LEU A 1 85 ? 29.412 22.240 -10.335 1.00 73.00 85 LEU A O 1
ATOM 706 N N . LEU A 1 86 ? 28.890 20.058 -10.205 1.00 77.56 86 LEU A N 1
ATOM 707 C CA . LEU A 1 86 ? 28.457 19.856 -11.584 1.00 77.56 86 LEU A CA 1
ATOM 708 C C . LEU A 1 86 ? 26.932 19.751 -11.661 1.00 77.56 86 LEU A C 1
ATOM 710 O O . LEU A 1 86 ? 26.262 19.394 -10.688 1.00 77.56 86 LEU A O 1
ATOM 714 N N . LEU A 1 87 ? 26.388 20.020 -12.846 1.00 80.06 87 LEU A N 1
ATOM 715 C CA . LEU A 1 87 ? 24.980 19.760 -13.126 1.00 80.06 87 LEU A CA 1
ATOM 716 C C . LEU A 1 87 ? 24.663 18.258 -12.970 1.00 80.06 87 LEU A C 1
ATOM 718 O O . LEU A 1 87 ? 25.554 17.418 -13.125 1.00 80.06 87 LEU A O 1
ATOM 722 N N . PRO A 1 88 ? 23.401 17.899 -12.667 1.00 82.56 88 PRO A N 1
ATOM 723 C CA . PRO A 1 88 ? 22.963 16.510 -12.665 1.00 82.56 88 PRO A CA 1
ATOM 724 C C . PRO A 1 88 ? 23.292 15.828 -13.992 1.00 82.56 88 PRO A C 1
ATOM 726 O O . PRO A 1 88 ? 23.104 16.422 -15.051 1.00 82.56 88 PRO A O 1
ATOM 729 N N . LEU A 1 89 ? 23.744 14.579 -13.912 1.00 84.06 89 LEU A N 1
ATOM 730 C CA . LEU A 1 89 ? 24.104 13.739 -15.053 1.00 84.06 89 LEU A CA 1
ATOM 731 C C . LEU A 1 89 ? 22.881 13.301 -15.863 1.00 84.06 89 LEU A C 1
ATOM 733 O O . LEU A 1 89 ? 23.007 12.981 -17.038 1.00 84.06 89 LEU A O 1
ATOM 737 N N . ALA A 1 90 ? 21.707 13.241 -15.235 1.00 86.19 90 ALA A N 1
ATOM 738 C CA . ALA A 1 90 ? 20.444 12.975 -15.907 1.00 86.19 90 ALA A CA 1
ATOM 739 C C . ALA A 1 90 ? 19.268 13.504 -15.084 1.00 86.19 90 ALA A C 1
ATOM 741 O O . ALA A 1 90 ? 19.291 13.478 -13.847 1.00 86.19 90 ALA A O 1
ATOM 742 N N . TYR A 1 91 ? 18.217 13.925 -15.777 1.00 88.12 91 TYR A N 1
ATOM 743 C CA . TYR A 1 91 ? 16.907 14.198 -15.202 1.00 88.12 91 TYR A CA 1
ATOM 744 C C . TYR A 1 91 ? 15.955 13.083 -15.606 1.00 88.12 91 TYR A C 1
ATOM 746 O O . TYR A 1 91 ? 15.899 12.709 -16.770 1.00 88.12 91 TYR A O 1
ATOM 754 N N . ILE A 1 92 ? 15.213 12.542 -14.647 1.00 89.25 92 ILE A N 1
ATOM 755 C CA . ILE A 1 92 ? 14.280 11.443 -14.877 1.00 89.25 92 ILE A CA 1
ATOM 756 C C . ILE A 1 92 ? 12.906 11.903 -14.416 1.00 89.25 92 ILE A C 1
ATOM 758 O O . ILE A 1 92 ? 12.683 12.151 -13.230 1.00 89.25 92 ILE A O 1
ATOM 762 N N . LYS A 1 93 ? 11.970 12.005 -15.353 1.00 91.75 93 LYS A N 1
ATOM 763 C CA . LYS A 1 93 ? 10.568 12.304 -15.085 1.00 91.75 93 LYS A CA 1
ATOM 764 C C . LYS A 1 93 ? 9.750 11.033 -15.235 1.00 91.75 93 LYS A C 1
ATOM 766 O O . LYS A 1 93 ? 9.551 10.559 -16.346 1.00 91.75 93 LYS A O 1
ATOM 771 N N . THR A 1 94 ? 9.263 10.498 -14.124 1.00 90.31 94 THR A N 1
ATOM 772 C CA . THR A 1 94 ? 8.508 9.240 -14.089 1.00 90.31 94 THR A CA 1
ATOM 773 C C . THR A 1 94 ? 7.035 9.492 -13.803 1.00 90.31 94 THR A C 1
ATOM 775 O O . THR A 1 94 ? 6.696 10.190 -12.850 1.00 90.31 94 THR A O 1
ATOM 778 N N . TYR A 1 95 ? 6.155 8.878 -14.583 1.00 90.50 95 TYR A N 1
ATOM 779 C CA . TYR A 1 95 ? 4.721 8.819 -14.330 1.00 90.50 95 TYR A CA 1
ATOM 780 C C . TYR A 1 95 ? 4.353 7.393 -13.956 1.00 90.50 95 TYR A C 1
ATOM 782 O O . TYR A 1 95 ? 4.436 6.493 -14.787 1.00 90.50 95 TYR A O 1
ATOM 790 N N . ASN A 1 96 ? 3.940 7.192 -12.710 1.00 88.50 96 ASN A N 1
ATOM 791 C CA . ASN A 1 96 ? 3.516 5.888 -12.221 1.00 88.50 96 ASN A CA 1
ATOM 792 C C . ASN A 1 96 ? 1.997 5.857 -12.108 1.00 88.50 96 ASN A C 1
ATOM 794 O O . ASN A 1 96 ? 1.395 6.757 -11.522 1.00 88.50 96 ASN A O 1
ATOM 798 N N . ARG A 1 97 ? 1.390 4.800 -12.634 1.00 89.12 97 ARG A N 1
ATOM 799 C CA . ARG A 1 97 ? -0.019 4.478 -12.453 1.00 89.12 97 ARG A CA 1
ATOM 800 C C . ARG A 1 97 ? -0.119 3.074 -11.888 1.00 89.12 97 ARG A C 1
ATOM 802 O O . ARG A 1 97 ? 0.373 2.125 -12.497 1.00 89.12 97 ARG A O 1
ATOM 809 N N . ILE A 1 98 ? -0.775 2.952 -10.744 1.00 90.00 98 ILE A N 1
ATOM 810 C CA . ILE A 1 98 ? -1.017 1.666 -10.098 1.00 90.00 98 ILE A CA 1
ATOM 811 C C . ILE A 1 98 ? -2.516 1.403 -10.158 1.00 90.00 98 ILE A C 1
ATOM 813 O O . ILE A 1 98 ? -3.325 2.271 -9.849 1.00 90.00 98 ILE A O 1
ATOM 817 N N . SER A 1 99 ? -2.887 0.208 -10.589 1.00 90.69 99 SER A N 1
ATOM 818 C CA . SER A 1 99 ? -4.274 -0.244 -10.655 1.00 90.69 99 SER A CA 1
ATOM 819 C C . SER A 1 99 ? -4.369 -1.680 -10.162 1.00 90.69 99 SER A C 1
ATOM 821 O O . SER A 1 99 ? -3.376 -2.403 -10.140 1.00 90.69 99 SER A O 1
ATOM 823 N N . TYR A 1 100 ? -5.554 -2.090 -9.740 1.00 92.25 100 TYR A N 1
ATOM 824 C CA . TYR A 1 100 ? -5.830 -3.425 -9.221 1.00 92.25 100 TYR A CA 1
ATOM 825 C C . TYR A 1 100 ? -7.295 -3.766 -9.513 1.00 92.25 100 TYR A C 1
ATOM 827 O O . TYR A 1 100 ? -8.101 -2.864 -9.748 1.00 92.25 100 TYR A O 1
ATOM 835 N N . SER A 1 101 ? -7.662 -5.049 -9.509 1.00 91.25 101 SER A N 1
ATOM 836 C CA . SER A 1 101 ? -9.061 -5.450 -9.721 1.00 91.25 101 SER A CA 1
ATOM 837 C C . SER A 1 101 ? -9.862 -5.472 -8.424 1.00 91.25 101 SER A C 1
ATOM 839 O O . SER A 1 101 ? -11.040 -5.129 -8.412 1.00 91.25 101 SER A O 1
ATOM 841 N N . ASN A 1 102 ? -9.236 -5.903 -7.328 1.00 90.75 102 ASN A N 1
ATOM 842 C CA . ASN A 1 102 ? -9.876 -5.980 -6.023 1.00 90.75 102 ASN A CA 1
ATOM 843 C C . ASN A 1 102 ? -8.838 -5.889 -4.900 1.00 90.75 102 ASN A C 1
ATOM 845 O O . ASN A 1 102 ? -7.724 -6.390 -5.055 1.00 90.75 102 ASN A O 1
ATOM 849 N N . VAL A 1 103 ? -9.235 -5.301 -3.773 1.00 92.00 103 VAL A N 1
ATOM 850 C CA . VAL A 1 103 ? -8.484 -5.284 -2.514 1.00 92.00 103 VAL A CA 1
ATOM 851 C C . VAL A 1 103 ? -9.433 -5.730 -1.414 1.00 92.00 103 VAL A C 1
ATOM 853 O O . VAL A 1 103 ? -10.538 -5.210 -1.282 1.00 92.00 103 VAL A O 1
ATOM 856 N N . THR A 1 104 ? -8.999 -6.709 -0.635 1.00 93.44 104 THR A N 1
ATOM 857 C CA . THR A 1 104 ? -9.763 -7.261 0.482 1.00 93.44 104 THR A CA 1
ATOM 858 C C . THR A 1 104 ? -8.906 -7.267 1.730 1.00 93.44 104 THR A C 1
ATOM 860 O O . THR A 1 104 ? -7.719 -7.594 1.676 1.00 93.44 104 THR A O 1
ATOM 863 N N . VAL A 1 105 ? -9.523 -6.921 2.850 1.00 93.31 105 VAL A N 1
ATOM 864 C CA . VAL A 1 105 ? -8.923 -6.958 4.176 1.00 93.31 105 VAL A CA 1
ATOM 865 C C . VAL A 1 105 ? -9.710 -7.925 5.038 1.00 93.31 105 VAL A C 1
ATOM 867 O O . VAL A 1 105 ? -10.939 -7.896 5.074 1.00 93.31 105 VAL A O 1
ATOM 870 N N . LYS A 1 106 ? -8.990 -8.811 5.717 1.00 93.44 106 LYS A N 1
ATOM 871 C CA . LYS A 1 106 ? -9.541 -9.780 6.659 1.00 93.44 106 LYS A CA 1
ATOM 872 C C . LYS A 1 106 ? -8.843 -9.630 7.997 1.00 93.44 106 LYS A C 1
ATOM 874 O O . LYS A 1 106 ? -7.614 -9.569 8.049 1.00 93.44 106 LYS A O 1
ATOM 879 N N . PHE A 1 107 ? -9.638 -9.621 9.055 1.00 91.81 107 PHE A N 1
ATOM 880 C CA . PHE A 1 107 ? -9.157 -9.563 10.426 1.00 91.81 107 PHE A CA 1
ATOM 881 C C . PHE A 1 107 ? -9.237 -10.950 11.058 1.00 91.81 107 PHE A C 1
ATOM 883 O O . PHE A 1 107 ? -10.278 -11.610 11.021 1.00 91.81 107 PHE A O 1
ATOM 890 N N . TYR A 1 108 ? -8.107 -11.383 11.596 1.00 92.06 108 TYR A N 1
ATOM 891 C CA . TYR A 1 108 ? -7.937 -12.554 12.443 1.00 92.06 108 TYR 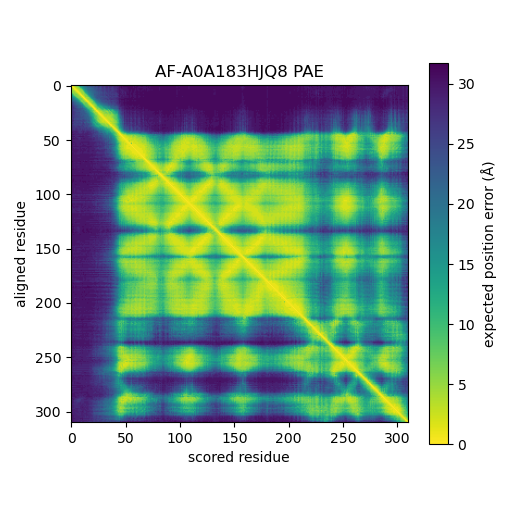A CA 1
ATOM 892 C C . TYR A 1 108 ? -7.391 -12.067 13.791 1.00 92.06 108 TYR A C 1
ATOM 894 O O . TYR A 1 108 ? -6.821 -10.977 13.826 1.00 92.06 108 TYR A O 1
ATOM 902 N N . PRO A 1 109 ? -7.487 -12.857 14.873 1.00 90.56 109 PRO A N 1
ATOM 903 C CA . PRO A 1 109 ? -6.894 -12.481 16.155 1.00 90.56 109 PRO A CA 1
ATOM 904 C C . PRO A 1 109 ? -5.433 -12.025 15.994 1.00 90.56 109 PRO A C 1
ATOM 906 O O . PRO A 1 109 ? -4.612 -12.737 15.402 1.00 90.56 109 PRO A O 1
ATOM 909 N N . ASP A 1 110 ? -5.150 -10.799 16.435 1.00 90.19 110 ASP A N 1
ATOM 910 C CA . ASP A 1 110 ? -3.874 -10.072 16.316 1.00 90.19 110 ASP A CA 1
ATOM 911 C C . ASP A 1 110 ? -3.348 -9.856 14.887 1.00 90.19 110 ASP A C 1
ATOM 913 O O . ASP A 1 110 ? -2.258 -9.317 14.710 1.00 90.19 110 ASP A O 1
ATOM 917 N N . THR A 1 111 ? -4.053 -10.299 13.844 1.00 92.56 111 THR A N 1
ATOM 918 C CA . THR A 1 111 ? -3.502 -10.401 12.487 1.00 92.56 111 THR A CA 1
ATOM 919 C C . THR A 1 111 ? -4.418 -9.777 11.442 1.00 92.56 111 THR A C 1
ATOM 921 O O . THR A 1 111 ? -5.560 -10.184 11.242 1.00 92.56 111 THR A O 1
ATOM 924 N N . ILE A 1 112 ? -3.867 -8.848 10.670 1.00 93.44 112 ILE A N 1
ATOM 925 C CA . ILE A 1 112 ? -4.512 -8.216 9.525 1.00 93.44 112 ILE A CA 1
ATOM 926 C C . ILE A 1 112 ? -3.963 -8.862 8.254 1.00 93.44 112 ILE A C 1
ATOM 928 O O . ILE A 1 112 ? -2.758 -8.827 8.002 1.00 93.44 112 ILE A O 1
ATOM 932 N N . ARG A 1 113 ? -4.837 -9.447 7.432 1.00 95.19 113 ARG A N 1
ATOM 933 C CA . ARG A 1 113 ? -4.477 -9.947 6.099 1.00 95.19 113 ARG A CA 1
ATOM 934 C C . ARG A 1 113 ? -5.052 -9.047 5.024 1.00 95.19 113 ARG A C 1
ATOM 936 O O . ARG A 1 113 ? -6.265 -8.878 4.943 1.00 95.19 113 ARG A O 1
ATOM 943 N N . LEU A 1 114 ? -4.183 -8.529 4.168 1.00 94.62 114 LEU A N 1
ATOM 944 C CA . LEU A 1 114 ? -4.536 -7.780 2.975 1.00 94.62 114 LEU A CA 1
ATOM 945 C C . LEU A 1 114 ? -4.249 -8.642 1.749 1.00 94.62 114 LEU A C 1
ATOM 947 O O . LEU A 1 114 ? -3.135 -9.131 1.567 1.00 94.62 114 LEU A O 1
ATOM 951 N N . LYS A 1 115 ? -5.258 -8.813 0.895 1.00 95.38 115 LYS A N 1
ATOM 952 C CA . LYS A 1 115 ? -5.117 -9.466 -0.405 1.00 95.38 115 LYS A CA 1
ATOM 953 C C . LYS A 1 115 ? -5.538 -8.510 -1.510 1.00 95.38 115 LYS A C 1
ATOM 955 O O . LYS A 1 115 ? -6.663 -8.012 -1.485 1.00 95.38 115 LYS A O 1
ATOM 960 N N . ALA A 1 116 ? -4.659 -8.297 -2.482 1.00 94.31 116 ALA A N 1
ATOM 961 C CA . ALA A 1 116 ? -4.951 -7.555 -3.701 1.00 94.31 116 ALA A CA 1
ATOM 962 C C . ALA A 1 116 ? -4.781 -8.463 -4.921 1.00 94.31 116 ALA A C 1
ATOM 964 O O . ALA A 1 116 ? -3.820 -9.227 -4.997 1.00 94.31 116 ALA A O 1
ATOM 965 N N . SER A 1 117 ? -5.700 -8.365 -5.878 1.00 94.75 117 SER A N 1
ATOM 966 C CA . SER A 1 117 ? -5.684 -9.186 -7.092 1.00 94.75 117 SER A CA 1
ATOM 967 C C . SER A 1 117 ? -5.497 -8.337 -8.346 1.00 94.75 117 SER A C 1
ATOM 969 O O . SER A 1 117 ? -5.952 -7.191 -8.421 1.00 94.75 117 SER A O 1
ATOM 971 N N . SER A 1 118 ? -4.825 -8.928 -9.338 1.00 94.12 118 SER A N 1
ATOM 972 C CA . SER A 1 118 ? -4.495 -8.334 -10.639 1.00 94.12 118 SER A CA 1
ATOM 973 C C . SER A 1 118 ? -3.899 -6.930 -10.532 1.00 94.12 118 SER A C 1
ATOM 975 O O . SER A 1 118 ? -4.371 -5.989 -11.175 1.00 94.12 118 SER A O 1
ATOM 977 N N . VAL A 1 119 ? -2.858 -6.786 -9.714 1.00 92.94 119 VAL A N 1
ATOM 978 C CA . VAL A 1 119 ? -2.150 -5.518 -9.535 1.00 92.94 119 VAL A CA 1
ATOM 979 C C . VAL A 1 119 ? -1.321 -5.227 -10.784 1.00 92.94 119 VAL A C 1
ATOM 981 O O . VAL A 1 119 ? -0.528 -6.051 -11.234 1.00 92.94 119 VAL A O 1
ATOM 984 N N . ARG A 1 120 ? -1.508 -4.041 -11.360 1.00 92.94 120 ARG A N 1
ATOM 985 C CA . ARG A 1 120 ? -0.797 -3.529 -12.533 1.00 92.94 120 ARG A CA 1
ATOM 986 C C . ARG A 1 120 ? -0.123 -2.220 -12.177 1.00 92.94 120 ARG A C 1
ATOM 988 O O . ARG A 1 120 ? -0.795 -1.266 -11.788 1.00 92.94 120 ARG A O 1
ATOM 995 N N . ILE A 1 121 ? 1.186 -2.173 -12.354 1.00 91.38 121 ILE A N 1
ATOM 996 C CA . ILE A 1 121 ? 2.014 -0.987 -12.176 1.00 91.38 121 ILE A CA 1
ATOM 997 C C . ILE A 1 121 ? 2.549 -0.631 -13.557 1.00 91.38 121 ILE A C 1
ATOM 999 O O . ILE A 1 121 ? 3.381 -1.346 -14.108 1.00 91.38 121 ILE A O 1
ATOM 1003 N N . ASN A 1 122 ? 2.061 0.473 -14.108 1.00 91.69 122 ASN A N 1
ATOM 1004 C CA . ASN A 1 122 ? 2.556 1.026 -15.358 1.00 91.69 122 ASN A CA 1
ATOM 1005 C C . ASN A 1 122 ? 3.349 2.284 -15.034 1.00 91.69 122 ASN A C 1
ATOM 1007 O O . ASN A 1 122 ? 2.825 3.223 -14.435 1.00 91.69 122 ASN A O 1
ATOM 1011 N N . SER A 1 123 ? 4.611 2.290 -15.423 1.00 91.56 123 SER A N 1
ATOM 1012 C CA . SER A 1 123 ? 5.544 3.375 -15.199 1.00 91.56 123 SER A CA 1
ATOM 1013 C C . SER A 1 123 ? 6.094 3.830 -16.538 1.00 91.56 123 SER A C 1
ATOM 1015 O O . SER A 1 123 ? 6.594 3.019 -17.313 1.00 91.56 123 SER A O 1
ATOM 1017 N N . LYS A 1 124 ? 5.973 5.125 -16.815 1.00 92.88 124 LYS A N 1
ATOM 1018 C CA . LYS A 1 124 ? 6.538 5.756 -18.004 1.00 92.88 124 LYS A CA 1
ATOM 1019 C C . LYS A 1 124 ? 7.540 6.808 -17.574 1.00 92.88 124 LYS A C 1
ATOM 1021 O O . LYS A 1 124 ? 7.164 7.795 -16.939 1.00 92.88 124 LYS A O 1
ATOM 1026 N N . SER A 1 125 ? 8.796 6.601 -17.927 1.00 91.69 125 SER A N 1
ATOM 1027 C CA . SER A 1 125 ? 9.920 7.434 -17.516 1.00 91.69 125 SER A CA 1
ATOM 1028 C C . SER A 1 125 ? 10.528 8.118 -18.723 1.00 91.69 125 SER A C 1
ATOM 1030 O O . SER A 1 125 ? 10.928 7.446 -19.663 1.00 91.69 125 SER A O 1
ATOM 1032 N N . ASN A 1 126 ? 10.630 9.442 -18.687 1.00 91.75 126 ASN A N 1
ATOM 1033 C CA . ASN A 1 126 ? 11.440 10.203 -19.628 1.00 91.75 126 ASN A CA 1
ATOM 1034 C C . ASN A 1 126 ? 12.776 10.551 -18.963 1.00 91.75 126 ASN A C 1
ATOM 1036 O O . ASN A 1 126 ? 12.785 11.139 -17.879 1.00 91.75 126 ASN A O 1
ATOM 1040 N N . ILE A 1 127 ? 13.880 10.158 -19.586 1.00 89.56 127 ILE A N 1
ATOM 1041 C CA . ILE A 1 127 ? 15.245 10.367 -19.122 1.00 89.56 127 ILE A CA 1
ATOM 1042 C C . ILE A 1 127 ? 15.917 11.358 -20.065 1.00 89.56 127 ILE A C 1
ATOM 1044 O O . ILE A 1 127 ? 16.161 11.040 -21.222 1.00 89.56 127 ILE A O 1
ATOM 1048 N N . THR A 1 128 ? 16.274 12.524 -19.539 1.00 88.25 128 THR A N 1
ATOM 1049 C CA . THR A 1 128 ? 17.074 13.538 -20.228 1.00 88.25 128 THR A CA 1
ATOM 1050 C C . THR A 1 128 ? 18.506 13.467 -19.701 1.00 88.25 128 THR A C 1
ATOM 1052 O O . THR A 1 128 ? 18.775 13.956 -18.594 1.00 88.25 128 THR A O 1
ATOM 1055 N N . PRO A 1 129 ? 19.430 12.818 -20.424 1.00 84.75 129 PRO A N 1
ATOM 1056 C CA . PRO A 1 129 ? 20.830 12.747 -20.036 1.00 84.75 129 PRO A CA 1
ATOM 1057 C C . PRO A 1 129 ? 21.517 14.104 -20.230 1.00 84.75 129 PRO A C 1
ATOM 1059 O O . PRO A 1 129 ? 21.244 14.849 -21.164 1.00 84.75 129 PRO A O 1
ATOM 1062 N N . ASN A 1 130 ? 22.446 14.416 -19.338 1.00 80.94 130 ASN A N 1
ATOM 1063 C CA . ASN A 1 130 ? 23.242 15.636 -19.339 1.00 80.94 130 ASN A CA 1
ATOM 1064 C C . ASN A 1 130 ? 24.702 15.271 -19.034 1.00 80.94 130 ASN A C 1
ATOM 1066 O O . ASN A 1 130 ? 25.262 15.606 -17.989 1.00 80.94 130 ASN A O 1
ATOM 1070 N N . ILE A 1 131 ? 25.291 14.483 -19.939 1.00 74.81 131 ILE A N 1
ATOM 1071 C CA . ILE A 1 131 ? 26.638 13.924 -19.801 1.00 74.81 131 ILE A CA 1
ATOM 1072 C C . ILE A 1 131 ? 27.533 14.544 -20.876 1.00 74.81 131 ILE A C 1
ATOM 1074 O O . ILE A 1 131 ? 27.562 14.101 -22.015 1.00 74.81 131 ILE A O 1
ATOM 1078 N N . TRP A 1 132 ? 28.299 15.576 -20.531 1.00 65.06 132 TRP A N 1
ATOM 1079 C CA . TRP A 1 132 ? 29.322 16.119 -21.430 1.00 65.06 132 TRP A CA 1
ATOM 1080 C C . TRP A 1 132 ? 30.534 15.167 -21.510 1.00 65.06 132 TRP A C 1
ATOM 1082 O O . TRP A 1 132 ? 30.946 14.663 -20.462 1.00 65.06 132 TRP A O 1
ATOM 1092 N N . PRO A 1 133 ? 31.147 14.910 -22.687 1.00 63.00 133 PRO A N 1
ATOM 1093 C CA . PRO A 1 133 ? 30.908 15.507 -24.009 1.00 63.00 133 PRO A CA 1
ATOM 1094 C C . PRO A 1 133 ? 29.946 14.712 -24.915 1.00 63.00 133 PRO A C 1
ATOM 1096 O O . PRO A 1 133 ? 29.866 14.988 -26.110 1.00 63.00 133 PRO A O 1
ATOM 1099 N N . VAL A 1 134 ? 29.238 13.709 -24.391 1.00 66.56 134 VAL A N 1
ATOM 1100 C CA . VAL A 1 134 ? 28.399 12.811 -25.197 1.00 66.56 134 VAL A CA 1
ATOM 1101 C C . VAL A 1 134 ? 26.938 13.255 -25.128 1.00 66.56 134 VAL A C 1
ATOM 1103 O O . VAL A 1 134 ? 26.226 12.975 -24.167 1.00 66.56 134 VAL A O 1
ATOM 1106 N N . SER A 1 135 ? 26.467 13.947 -26.167 1.00 61.75 135 SER A N 1
ATOM 1107 C CA . SER A 1 135 ? 25.055 14.325 -26.268 1.00 61.75 135 SER A CA 1
ATOM 1108 C C . SER A 1 135 ? 24.215 13.108 -26.660 1.00 61.75 135 SER A C 1
ATOM 1110 O O . SER A 1 135 ? 24.130 12.736 -27.828 1.00 61.75 135 SER A O 1
ATOM 1112 N N . PHE A 1 136 ? 23.611 12.472 -25.660 1.00 72.31 136 PHE A N 1
ATOM 1113 C CA . PHE A 1 136 ? 22.474 11.582 -25.861 1.00 72.31 136 PHE A CA 1
ATOM 1114 C C . PHE A 1 136 ? 21.193 12.431 -25.880 1.00 72.31 136 PHE A C 1
ATOM 1116 O O . PHE A 1 136 ? 21.096 13.433 -25.173 1.00 72.31 136 PHE A O 1
ATOM 1123 N N . GLY A 1 137 ? 20.232 12.058 -26.719 1.00 80.44 137 GLY A N 1
ATOM 1124 C CA . GLY A 1 137 ? 18.887 12.619 -26.707 1.00 80.44 137 GLY A CA 1
ATOM 1125 C C . GLY A 1 137 ? 18.052 12.052 -25.560 1.00 80.44 137 GLY A C 1
ATOM 1126 O O . GLY A 1 137 ? 18.486 11.153 -24.837 1.00 80.44 137 GLY A O 1
ATOM 1127 N N . ASP A 1 138 ? 16.840 12.580 -25.414 1.00 86.06 138 ASP A N 1
ATOM 1128 C CA . ASP A 1 138 ? 15.866 12.071 -24.450 1.00 86.06 138 ASP A CA 1
ATOM 1129 C C . ASP A 1 138 ? 15.527 10.601 -24.737 1.00 86.06 138 ASP A C 1
ATOM 1131 O O . ASP A 1 138 ? 15.343 10.202 -25.889 1.00 86.06 138 ASP A O 1
ATOM 1135 N N . GLU A 1 139 ? 15.401 9.797 -23.685 1.00 87.69 139 GLU A N 1
ATOM 1136 C CA . GLU A 1 139 ? 15.049 8.379 -23.745 1.00 87.69 139 GLU A CA 1
ATOM 1137 C C . GLU A 1 139 ? 13.753 8.126 -22.977 1.00 87.69 139 GLU A C 1
ATOM 1139 O O . GLU A 1 139 ? 13.593 8.580 -21.845 1.00 87.69 139 GLU A O 1
ATOM 1144 N N . THR A 1 140 ? 12.826 7.371 -23.567 1.00 91.31 140 THR A N 1
ATOM 1145 C CA . THR A 1 140 ? 11.577 6.999 -22.896 1.00 91.31 140 THR A CA 1
ATOM 1146 C C . THR A 1 140 ? 11.577 5.516 -22.557 1.00 91.31 140 THR A C 1
ATOM 1148 O O . THR A 1 140 ? 11.597 4.661 -23.437 1.00 91.31 140 THR A O 1
ATOM 1151 N N . ILE A 1 141 ? 11.504 5.217 -21.262 1.00 91.94 141 ILE A N 1
ATOM 1152 C CA . ILE A 1 141 ? 11.411 3.860 -20.730 1.00 91.94 141 ILE A CA 1
ATOM 1153 C C . ILE A 1 141 ? 9.978 3.599 -20.275 1.00 91.94 141 ILE A C 1
ATOM 1155 O O . ILE A 1 141 ? 9.456 4.303 -19.408 1.00 91.94 141 ILE A O 1
ATOM 1159 N N . ASP A 1 142 ? 9.375 2.546 -20.814 1.00 92.81 142 ASP A N 1
ATOM 1160 C CA . ASP A 1 142 ? 8.073 2.037 -20.400 1.00 92.81 142 ASP A CA 1
ATOM 1161 C C . ASP A 1 142 ? 8.269 0.736 -19.605 1.00 92.81 142 ASP A C 1
ATOM 1163 O O . ASP A 1 142 ? 8.768 -0.265 -20.117 1.00 92.81 142 ASP A O 1
ATOM 1167 N N . LEU A 1 143 ? 7.873 0.743 -18.333 1.00 92.00 143 LEU A N 1
ATOM 1168 C CA . LEU A 1 143 ? 7.907 -0.404 -17.427 1.00 92.00 143 LEU A CA 1
ATOM 1169 C C . LEU A 1 143 ? 6.474 -0.793 -17.050 1.00 92.00 143 LEU A C 1
ATOM 1171 O O . LEU A 1 143 ? 5.739 -0.011 -16.453 1.00 92.00 143 LEU A O 1
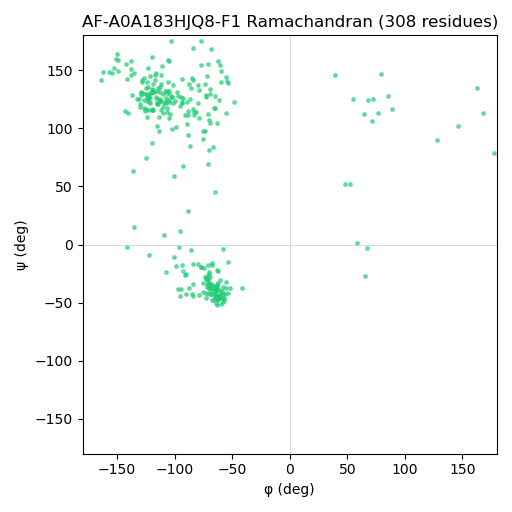ATOM 1175 N N . ALA A 1 144 ? 6.092 -2.026 -17.352 1.00 93.50 144 ALA A N 1
ATOM 1176 C CA . ALA A 1 144 ? 4.818 -2.620 -16.983 1.00 93.50 144 ALA A CA 1
ATOM 1177 C C . ALA A 1 144 ? 5.060 -3.851 -16.104 1.00 93.50 144 ALA A C 1
ATOM 1179 O O . ALA A 1 144 ? 5.635 -4.850 -16.543 1.00 93.50 144 ALA A O 1
ATOM 1180 N N . VAL A 1 145 ? 4.602 -3.785 -14.858 1.00 93.94 145 VAL A N 1
ATOM 1181 C CA . VAL A 1 145 ? 4.649 -4.893 -13.903 1.00 93.94 145 VAL A CA 1
ATOM 1182 C C . VAL A 1 145 ? 3.227 -5.356 -13.626 1.00 93.94 145 VAL A C 1
ATOM 1184 O O . VAL A 1 145 ? 2.374 -4.567 -13.224 1.00 93.94 145 VAL A O 1
ATOM 1187 N N . TYR A 1 146 ? 2.976 -6.643 -13.824 1.00 95.25 146 TYR A N 1
ATOM 1188 C CA . TYR A 1 146 ? 1.738 -7.308 -13.443 1.00 95.25 146 TYR A CA 1
ATOM 1189 C C . TYR A 1 146 ? 2.019 -8.307 -12.329 1.00 95.25 146 TYR A C 1
ATOM 1191 O O . TYR A 1 146 ? 2.994 -9.052 -12.392 1.00 95.25 146 TYR A O 1
ATOM 1199 N N . VAL A 1 147 ? 1.161 -8.319 -11.317 1.00 95.19 147 VAL A N 1
ATOM 1200 C CA . VAL A 1 147 ? 1.191 -9.280 -10.218 1.00 95.19 147 VAL A CA 1
ATOM 1201 C C . VAL A 1 147 ? -0.216 -9.841 -10.068 1.00 95.19 147 VAL A C 1
ATOM 1203 O O . VAL A 1 147 ? -1.161 -9.089 -9.817 1.00 95.19 147 VAL A O 1
ATOM 1206 N N . GLY A 1 148 ? -0.363 -11.152 -10.265 1.00 93.38 148 GLY A N 1
ATOM 1207 C CA . GLY A 1 148 ? -1.666 -11.815 -10.229 1.00 93.38 148 GLY A CA 1
ATOM 1208 C C . GLY A 1 148 ? -2.309 -11.741 -8.850 1.00 93.38 148 GLY A C 1
ATOM 1209 O O . GLY A 1 148 ? -3.444 -11.284 -8.730 1.00 93.38 148 GLY A O 1
ATOM 1210 N N . ASP A 1 149 ? -1.556 -12.107 -7.814 1.00 94.25 149 ASP A N 1
ATOM 1211 C CA . ASP A 1 149 ? -2.010 -12.070 -6.425 1.00 94.25 149 ASP A CA 1
ATOM 1212 C C . ASP A 1 149 ? -0.917 -11.501 -5.512 1.00 94.25 149 ASP A C 1
ATOM 1214 O O . ASP A 1 149 ? 0.226 -11.966 -5.507 1.00 94.25 149 ASP A O 1
ATOM 1218 N N . VAL A 1 150 ? -1.288 -10.502 -4.712 1.00 94.75 150 VAL A N 1
ATOM 1219 C CA . VAL A 1 150 ? -0.472 -9.932 -3.636 1.00 94.75 150 VAL A CA 1
ATOM 1220 C C . VAL A 1 150 ? -1.139 -10.270 -2.314 1.00 94.75 150 VAL A C 1
ATOM 1222 O O . VAL A 1 150 ? -2.300 -9.922 -2.098 1.00 94.75 150 VAL A O 1
ATOM 1225 N N . GLU A 1 151 ? -0.405 -10.926 -1.423 1.00 95.69 151 GLU A N 1
ATOM 1226 C CA . GLU A 1 151 ? -0.860 -11.252 -0.075 1.00 95.69 151 GLU A CA 1
ATOM 1227 C C . GLU A 1 151 ? 0.120 -10.696 0.951 1.00 95.69 151 GLU A C 1
ATOM 1229 O O . GLU A 1 151 ? 1.328 -10.926 0.871 1.00 95.69 151 GLU A O 1
ATOM 1234 N N . LEU A 1 152 ? -0.415 -9.969 1.925 1.00 95.06 152 LEU A N 1
ATOM 1235 C CA . LEU A 1 152 ? 0.350 -9.363 2.997 1.00 95.06 152 LEU A CA 1
ATOM 1236 C C . LEU A 1 152 ? -0.335 -9.653 4.332 1.00 95.06 152 LEU A C 1
ATOM 1238 O O . LEU A 1 152 ? -1.520 -9.370 4.497 1.00 95.06 152 LEU A O 1
ATOM 1242 N N . ALA A 1 153 ? 0.403 -10.226 5.278 1.00 95.06 153 ALA A N 1
ATOM 1243 C CA . ALA A 1 153 ? -0.077 -10.482 6.629 1.00 95.06 153 ALA A CA 1
ATOM 1244 C C . ALA A 1 153 ? 0.735 -9.662 7.628 1.00 95.06 153 ALA A C 1
ATOM 1246 O O . ALA A 1 153 ? 1.964 -9.744 7.658 1.00 95.06 153 ALA A O 1
ATOM 1247 N N . VAL A 1 154 ? 0.041 -8.894 8.460 1.00 93.81 154 VAL A N 1
ATOM 1248 C CA . VAL A 1 154 ? 0.615 -8.048 9.509 1.00 93.81 154 VAL A CA 1
ATOM 1249 C C . VAL A 1 154 ? 0.082 -8.516 10.844 1.00 93.81 154 VAL A C 1
ATOM 1251 O O . VAL A 1 154 ? -1.121 -8.703 10.979 1.00 93.81 154 VAL A O 1
ATOM 1254 N N . ARG A 1 155 ? 0.961 -8.683 11.825 1.00 92.50 155 ARG A N 1
ATOM 1255 C CA . ARG A 1 155 ? 0.581 -8.876 13.217 1.00 92.50 155 ARG A CA 1
ATOM 1256 C C . ARG A 1 155 ? 0.681 -7.554 13.958 1.00 92.50 155 ARG A C 1
ATOM 1258 O O . ARG A 1 155 ? 1.708 -6.883 13.856 1.00 92.50 155 ARG A O 1
ATOM 1265 N N . ILE A 1 156 ? -0.367 -7.214 14.689 1.00 87.75 156 ILE A N 1
ATOM 1266 C CA . ILE A 1 156 ? -0.378 -6.101 15.629 1.00 87.75 156 ILE A CA 1
ATOM 1267 C C . ILE A 1 156 ? -0.015 -6.667 17.000 1.00 87.75 156 ILE A C 1
ATOM 1269 O O . ILE A 1 156 ? -0.642 -7.607 17.480 1.00 87.75 156 ILE A O 1
ATOM 1273 N N . GLU A 1 157 ? 1.049 -6.139 17.584 1.00 82.62 157 GLU A N 1
ATOM 1274 C CA . GLU A 1 157 ? 1.432 -6.331 18.982 1.00 82.62 157 GLU A CA 1
ATOM 1275 C C . GLU A 1 157 ? 1.121 -5.030 19.731 1.00 82.62 157 GLU A C 1
ATOM 1277 O O . GLU A 1 157 ? 1.007 -3.984 19.095 1.00 82.62 157 GLU A O 1
ATOM 1282 N N . GLU A 1 158 ? 0.975 -5.081 21.060 1.00 73.94 158 GLU A N 1
ATOM 1283 C CA . GLU A 1 158 ? 0.422 -3.991 21.893 1.00 73.94 158 GLU A CA 1
ATOM 1284 C C . GLU A 1 158 ? 0.902 -2.576 21.517 1.00 73.94 158 GLU A C 1
ATOM 1286 O O . GLU A 1 158 ? 0.113 -1.634 21.540 1.00 73.94 158 GLU A O 1
ATOM 1291 N N . GLN A 1 159 ? 2.175 -2.426 21.136 1.00 72.50 159 GLN A N 1
ATOM 1292 C CA . GLN A 1 159 ? 2.764 -1.141 20.746 1.00 72.50 159 GLN A CA 1
ATOM 1293 C C . GLN A 1 159 ? 3.358 -1.108 19.332 1.00 72.50 159 GLN A C 1
ATOM 1295 O O . GLN A 1 159 ? 3.700 -0.033 18.851 1.00 72.50 159 GLN A O 1
ATOM 1300 N N . ASN A 1 160 ? 3.465 -2.248 18.643 1.00 81.81 160 ASN A N 1
ATOM 1301 C CA . ASN A 1 160 ? 4.221 -2.358 17.393 1.00 81.81 160 ASN A CA 1
ATOM 1302 C C . ASN A 1 160 ? 3.478 -3.198 16.354 1.00 81.81 160 ASN A C 1
ATOM 1304 O O . ASN A 1 160 ? 2.857 -4.208 16.676 1.00 81.81 160 ASN A O 1
ATOM 1308 N N . ALA A 1 161 ? 3.622 -2.853 15.077 1.00 86.56 161 ALA A N 1
ATOM 1309 C CA . ALA A 1 161 ? 3.185 -3.712 13.981 1.00 86.56 161 ALA A CA 1
ATOM 1310 C C . ALA A 1 161 ? 4.375 -4.451 13.354 1.00 86.56 161 ALA A C 1
ATOM 1312 O O . ALA A 1 161 ? 5.423 -3.866 13.078 1.00 86.56 161 ALA A O 1
ATOM 1313 N N . ARG A 1 162 ? 4.209 -5.743 13.056 1.00 91.00 162 ARG A N 1
ATOM 1314 C CA . ARG A 1 162 ? 5.212 -6.535 12.329 1.00 91.00 162 ARG A CA 1
ATOM 1315 C C . ARG A 1 162 ? 4.609 -7.267 11.147 1.00 91.00 162 ARG A C 1
ATOM 1317 O O . ARG A 1 162 ? 3.517 -7.820 11.220 1.00 91.00 162 ARG A O 1
ATOM 1324 N N . MET A 1 163 ? 5.345 -7.327 10.048 1.00 92.69 163 MET A N 1
ATOM 1325 C CA . MET A 1 163 ? 4.934 -8.101 8.882 1.00 92.69 163 MET A CA 1
ATOM 1326 C C . MET A 1 163 ? 5.260 -9.585 9.107 1.00 92.69 163 MET A C 1
ATOM 1328 O O . MET A 1 163 ? 6.415 -9.938 9.333 1.00 92.69 163 MET A O 1
ATOM 1332 N N . LEU A 1 164 ? 4.250 -10.455 9.055 1.00 93.25 164 LEU A N 1
ATOM 1333 C CA . LEU A 1 164 ? 4.412 -11.910 9.161 1.00 93.25 164 LEU A CA 1
ATOM 1334 C C . LEU A 1 1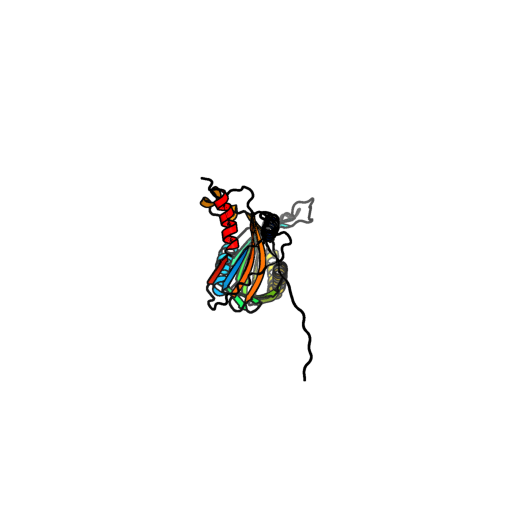64 ? 4.769 -12.535 7.814 1.00 93.25 164 LEU A C 1
ATOM 1336 O O . LEU A 1 164 ? 5.625 -13.412 7.730 1.00 93.25 164 LEU A O 1
ATOM 1340 N N . SER A 1 165 ? 4.085 -12.105 6.757 1.00 94.06 165 SER A N 1
ATOM 1341 C CA . SER A 1 165 ? 4.316 -12.607 5.409 1.00 94.06 165 SER A CA 1
ATOM 1342 C C . SER A 1 165 ? 4.020 -11.538 4.364 1.00 94.06 165 SER A C 1
ATOM 1344 O O . SER A 1 165 ? 3.174 -10.664 4.548 1.00 94.06 165 SER A O 1
ATOM 1346 N N . CYS A 1 166 ? 4.749 -11.619 3.255 1.00 94.62 166 CYS A N 1
ATOM 1347 C CA . CYS A 1 166 ? 4.547 -10.817 2.059 1.00 94.62 166 CYS A CA 1
ATOM 1348 C C . CYS A 1 166 ? 4.842 -11.716 0.860 1.00 94.62 166 CYS A C 1
ATOM 1350 O O . CYS A 1 166 ? 5.961 -12.211 0.712 1.00 94.62 166 CYS A O 1
ATOM 1352 N N . SER A 1 167 ? 3.818 -11.992 0.057 1.00 94.56 167 SER A N 1
ATOM 1353 C CA . SER A 1 167 ? 3.882 -12.892 -1.090 1.00 94.56 167 SER A CA 1
ATOM 1354 C C . SER A 1 167 ? 3.360 -12.187 -2.332 1.00 94.56 167 SER A C 1
ATOM 1356 O O . SER A 1 167 ? 2.285 -11.589 -2.311 1.00 94.56 167 SER A O 1
ATOM 1358 N N . LEU A 1 168 ? 4.134 -12.265 -3.414 1.00 93.88 168 LEU A N 1
ATOM 1359 C CA . LEU A 1 168 ? 3.748 -11.780 -4.734 1.00 93.88 168 LEU A CA 1
ATOM 1360 C C . LEU A 1 168 ? 3.773 -12.971 -5.690 1.00 93.88 168 LEU A C 1
ATOM 1362 O O . LEU A 1 168 ? 4.827 -13.567 -5.911 1.00 93.88 168 LEU A O 1
ATOM 1366 N N . ARG A 1 169 ? 2.613 -13.332 -6.236 1.00 92.50 169 ARG A N 1
ATOM 1367 C CA . ARG A 1 169 ? 2.445 -14.480 -7.136 1.00 92.50 169 ARG A CA 1
ATOM 1368 C C . ARG A 1 169 ? 2.129 -14.025 -8.551 1.00 92.50 169 ARG A C 1
ATOM 1370 O O . ARG A 1 169 ? 1.586 -12.941 -8.761 1.00 92.50 169 ARG A O 1
ATOM 1377 N N . ASP A 1 170 ? 2.486 -14.875 -9.510 1.00 91.88 170 ASP A N 1
ATOM 1378 C CA . ASP A 1 170 ? 2.233 -14.667 -10.938 1.00 91.88 170 ASP A CA 1
ATOM 1379 C C . ASP A 1 170 ? 2.740 -13.304 -11.429 1.00 91.88 170 ASP A C 1
ATOM 1381 O O . ASP A 1 170 ? 2.012 -12.502 -12.016 1.00 91.88 170 ASP A O 1
ATOM 1385 N N . THR A 1 171 ? 4.014 -13.022 -11.137 1.00 92.25 171 THR A N 1
ATOM 1386 C CA . THR A 1 171 ? 4.673 -11.778 -11.530 1.00 92.25 171 THR A CA 1
ATOM 1387 C C . THR A 1 171 ? 5.081 -11.824 -13.000 1.00 92.25 171 THR A C 1
ATOM 1389 O O . THR A 1 171 ? 5.693 -12.788 -13.473 1.00 92.25 171 THR A O 1
ATOM 1392 N N . ILE A 1 172 ? 4.772 -10.761 -13.736 1.00 93.44 172 ILE A N 1
ATOM 1393 C CA . ILE A 1 172 ? 5.208 -10.527 -15.113 1.00 93.44 172 ILE A CA 1
ATOM 1394 C C . ILE A 1 172 ? 5.800 -9.122 -15.162 1.00 93.44 172 ILE A C 1
ATOM 1396 O O . ILE A 1 172 ? 5.190 -8.170 -14.683 1.00 93.44 172 ILE A O 1
ATOM 1400 N N . VAL A 1 173 ? 6.995 -8.993 -15.731 1.00 93.06 173 VAL A N 1
ATOM 1401 C CA . VAL A 1 173 ? 7.712 -7.720 -15.843 1.00 93.06 173 VAL A CA 1
ATOM 1402 C C . VAL A 1 173 ? 8.087 -7.512 -17.300 1.00 93.06 173 VAL A C 1
ATOM 1404 O O . VAL A 1 173 ? 8.860 -8.287 -17.861 1.00 93.06 173 VAL A O 1
ATOM 1407 N N . ASN A 1 174 ? 7.557 -6.450 -17.894 1.00 93.31 174 ASN A N 1
ATOM 1408 C CA . ASN A 1 174 ? 7.939 -5.966 -19.212 1.00 93.31 174 ASN A CA 1
ATOM 1409 C C . ASN A 1 174 ? 8.567 -4.586 -19.068 1.00 93.31 174 ASN A C 1
ATOM 1411 O O . ASN A 1 174 ? 8.022 -3.726 -18.390 1.00 93.31 174 ASN A O 1
ATOM 1415 N N . ALA A 1 175 ? 9.713 -4.382 -19.704 1.00 91.81 175 ALA A N 1
ATOM 1416 C CA . ALA A 1 175 ? 10.437 -3.119 -19.668 1.00 91.81 175 ALA A CA 1
ATOM 1417 C C . ALA A 1 175 ? 11.012 -2.839 -21.052 1.00 91.81 175 ALA A C 1
ATOM 1419 O O . ALA A 1 175 ? 11.867 -3.602 -21.497 1.00 91.81 175 ALA A O 1
ATOM 1420 N N . THR A 1 176 ? 10.530 -1.804 -21.726 1.00 91.56 176 THR A N 1
ATOM 1421 C CA . THR A 1 176 ? 10.921 -1.447 -23.094 1.00 91.56 176 THR A CA 1
ATOM 1422 C C . THR A 1 176 ? 11.459 -0.029 -23.152 1.00 91.56 176 THR A C 1
ATOM 1424 O O . THR A 1 176 ? 11.066 0.825 -22.358 1.00 91.56 176 THR A O 1
ATOM 1427 N N . SER A 1 177 ? 12.344 0.216 -24.107 1.00 91.62 177 SER A N 1
ATOM 1428 C CA . SER A 1 177 ? 12.921 1.531 -24.396 1.00 91.62 177 SER A CA 1
ATOM 1429 C C . SER A 1 177 ? 12.613 1.918 -25.843 1.00 91.62 177 SER A C 1
ATOM 1431 O O . SER A 1 177 ? 12.513 1.044 -26.706 1.00 91.62 177 SER A O 1
ATOM 1433 N N . THR A 1 178 ? 12.394 3.208 -26.111 1.00 87.31 178 THR A N 1
ATOM 1434 C CA . THR A 1 178 ? 11.922 3.664 -27.430 1.00 87.31 178 THR A CA 1
ATOM 1435 C C . THR A 1 178 ? 13.036 4.144 -28.349 1.00 87.31 178 THR A C 1
ATOM 1437 O O . THR A 1 178 ? 12.953 3.892 -29.550 1.00 87.31 178 THR A O 1
ATOM 1440 N N . ASN A 1 179 ? 14.055 4.842 -27.832 1.00 84.38 179 ASN A N 1
ATOM 1441 C CA . ASN A 1 179 ? 14.996 5.571 -28.695 1.00 84.38 179 ASN A CA 1
ATOM 1442 C C . ASN A 1 179 ? 16.374 4.894 -28.777 1.00 84.38 179 ASN A C 1
ATOM 1444 O O . ASN A 1 179 ? 17.065 5.047 -29.787 1.00 84.38 179 ASN A O 1
ATOM 1448 N N . TYR A 1 180 ? 16.757 4.084 -27.783 1.00 84.12 180 TYR A N 1
ATOM 1449 C CA . TYR A 1 180 ? 18.056 3.408 -27.740 1.00 84.12 180 TYR A CA 1
ATOM 1450 C C . TYR A 1 180 ? 17.952 1.881 -27.599 1.00 84.12 180 TYR A C 1
ATOM 1452 O O . TYR A 1 180 ? 17.704 1.344 -26.522 1.00 84.12 180 TYR A O 1
ATOM 1460 N N . TRP A 1 181 ? 18.304 1.156 -28.669 1.00 83.19 181 TRP A N 1
ATOM 1461 C CA . TRP A 1 181 ? 18.324 -0.320 -28.699 1.00 83.19 181 TRP A CA 1
ATOM 1462 C C . TRP A 1 181 ? 19.193 -0.953 -27.597 1.00 83.19 181 TRP A C 1
ATOM 1464 O O . TRP A 1 181 ? 18.888 -2.033 -27.089 1.00 83.19 181 TRP A O 1
ATOM 1474 N N . MET A 1 182 ? 20.281 -0.280 -27.208 1.00 84.00 182 MET A N 1
ATOM 1475 C CA . MET A 1 182 ? 21.177 -0.749 -26.151 1.00 84.00 182 MET A CA 1
ATOM 1476 C C . MET A 1 182 ? 20.489 -0.719 -24.780 1.00 84.00 182 MET A C 1
ATOM 1478 O O . MET A 1 182 ? 20.671 -1.638 -23.982 1.00 84.00 182 MET A O 1
ATOM 1482 N N . VAL A 1 183 ? 19.667 0.303 -24.519 1.00 85.69 183 VAL A N 1
ATOM 1483 C CA . VAL A 1 183 ? 18.874 0.404 -23.286 1.00 85.69 183 VAL A CA 1
ATOM 1484 C C . VAL A 1 183 ? 17.793 -0.670 -23.285 1.00 85.69 183 VAL A C 1
ATOM 1486 O O . VAL A 1 183 ? 17.637 -1.358 -22.280 1.00 85.69 183 VAL A O 1
ATOM 1489 N N . ASP A 1 184 ? 17.114 -0.892 -24.412 1.00 87.06 184 ASP A N 1
ATOM 1490 C CA . ASP A 1 184 ? 16.122 -1.967 -24.529 1.00 87.06 184 ASP A CA 1
ATOM 1491 C C . ASP A 1 184 ? 16.737 -3.353 -24.272 1.00 87.06 184 ASP A C 1
ATOM 1493 O O . ASP A 1 184 ? 16.194 -4.152 -23.508 1.00 87.06 184 ASP A O 1
ATOM 1497 N N . THR A 1 185 ? 17.935 -3.601 -24.809 1.00 87.94 185 THR A N 1
ATOM 1498 C CA . THR A 1 185 ? 18.691 -4.842 -24.572 1.00 87.94 185 THR A CA 1
ATOM 1499 C C . THR A 1 185 ? 19.033 -5.020 -23.090 1.00 87.94 185 THR A C 1
ATOM 1501 O O . THR A 1 185 ? 18.839 -6.102 -22.530 1.00 87.94 185 THR A O 1
ATOM 1504 N N . LEU A 1 186 ? 19.501 -3.957 -22.426 1.00 87.69 186 LEU A N 1
ATOM 1505 C CA . LEU A 1 186 ? 19.805 -3.974 -20.994 1.00 87.69 186 LEU A CA 1
ATOM 1506 C C . LEU A 1 186 ? 18.547 -4.233 -20.153 1.00 87.69 186 LEU A C 1
ATOM 1508 O O . LEU A 1 186 ? 18.565 -5.067 -19.246 1.00 87.69 186 LEU A O 1
ATOM 1512 N N . LEU A 1 187 ? 17.439 -3.563 -20.477 1.00 89.19 187 LEU A N 1
ATOM 1513 C CA . LEU A 1 187 ? 16.155 -3.774 -19.815 1.00 89.19 187 LEU A CA 1
ATOM 1514 C C . LEU A 1 187 ? 15.675 -5.212 -20.008 1.00 89.19 187 LEU A C 1
ATOM 1516 O O . LEU A 1 187 ? 15.275 -5.843 -19.033 1.00 89.19 187 LEU A O 1
ATOM 1520 N N . TYR A 1 188 ? 15.770 -5.759 -21.222 1.00 87.88 188 TYR A N 1
ATOM 1521 C CA . TYR A 1 188 ? 15.423 -7.148 -21.517 1.00 87.88 188 TYR A CA 1
ATOM 1522 C C . TYR A 1 188 ? 16.219 -8.137 -20.656 1.00 87.88 188 TYR A C 1
ATOM 1524 O O . TYR A 1 188 ? 15.625 -9.024 -20.040 1.00 87.88 188 TYR A O 1
ATOM 1532 N N . MET A 1 189 ? 17.537 -7.945 -20.535 1.00 87.81 189 MET A N 1
ATOM 1533 C CA . MET A 1 189 ? 18.383 -8.764 -19.658 1.00 87.81 189 MET A CA 1
ATOM 1534 C C . MET A 1 189 ? 17.997 -8.622 -18.177 1.00 87.81 189 MET A C 1
ATOM 1536 O O . MET A 1 189 ? 18.022 -9.604 -17.435 1.00 87.81 189 MET A O 1
ATOM 1540 N N . ALA A 1 190 ? 17.586 -7.426 -17.746 1.00 87.94 190 ALA A N 1
ATOM 1541 C CA . ALA A 1 190 ? 17.182 -7.149 -16.369 1.00 87.94 190 ALA A CA 1
ATOM 1542 C C . ALA A 1 190 ? 15.768 -7.656 -16.010 1.00 87.94 190 ALA A C 1
ATOM 1544 O O . ALA A 1 190 ? 15.474 -7.843 -14.828 1.00 87.94 190 ALA A O 1
ATOM 1545 N N . ARG A 1 191 ? 14.885 -7.931 -16.985 1.00 89.06 191 ARG A N 1
ATOM 1546 C CA . ARG A 1 191 ? 13.497 -8.377 -16.719 1.00 89.06 191 ARG A CA 1
ATOM 1547 C C . ARG A 1 191 ? 13.441 -9.646 -15.869 1.00 89.06 191 ARG A C 1
ATOM 1549 O O . ARG A 1 191 ? 12.695 -9.693 -14.895 1.00 89.06 191 ARG A O 1
ATOM 1556 N N . ASN A 1 192 ? 14.231 -10.662 -16.212 1.00 87.69 192 ASN A N 1
ATOM 1557 C CA . ASN A 1 192 ? 14.231 -11.950 -15.512 1.00 87.69 192 ASN A CA 1
ATOM 1558 C C . ASN A 1 192 ? 14.678 -11.851 -14.043 1.00 87.69 192 ASN A C 1
ATOM 1560 O O . ASN A 1 192 ? 13.920 -12.313 -13.187 1.00 87.69 192 ASN A O 1
ATOM 1564 N N . PRO A 1 193 ? 15.832 -11.235 -13.708 1.00 88.75 193 PRO A N 1
ATOM 1565 C CA . PRO A 1 193 ? 16.239 -11.100 -12.312 1.00 88.75 193 PRO A CA 1
ATOM 1566 C C . PRO A 1 193 ? 15.278 -10.219 -11.508 1.00 88.75 193 PRO A C 1
ATOM 1568 O O . PRO A 1 193 ? 15.009 -10.539 -10.350 1.00 88.75 193 PRO A O 1
ATOM 1571 N N . ILE A 1 194 ? 14.714 -9.161 -12.111 1.00 87.56 194 ILE A N 1
ATOM 1572 C CA . ILE A 1 194 ? 13.688 -8.334 -11.456 1.00 87.56 194 ILE A CA 1
ATOM 1573 C C . ILE A 1 194 ? 12.442 -9.173 -11.179 1.00 87.56 194 ILE A C 1
ATOM 1575 O O . ILE A 1 194 ? 11.933 -9.151 -10.065 1.00 87.56 194 ILE A O 1
ATOM 1579 N N . ARG A 1 195 ? 11.962 -9.947 -12.156 1.00 89.06 195 ARG A N 1
ATOM 1580 C CA . ARG A 1 195 ? 10.780 -10.804 -12.005 1.00 89.06 195 ARG A CA 1
ATOM 1581 C C . ARG A 1 195 ? 10.956 -11.829 -10.885 1.00 89.06 195 ARG A C 1
ATOM 1583 O O . ARG A 1 195 ? 10.044 -11.985 -10.075 1.00 89.06 195 ARG A O 1
ATOM 1590 N N . SER A 1 196 ? 12.103 -12.510 -10.831 1.00 87.88 196 SER A N 1
ATOM 1591 C CA . SER A 1 196 ? 12.354 -13.566 -9.843 1.00 87.88 196 SER A CA 1
ATOM 1592 C C . SER A 1 196 ? 12.579 -13.025 -8.429 1.00 87.88 196 SER A C 1
ATOM 1594 O O . SER A 1 196 ? 12.242 -13.701 -7.462 1.00 87.88 196 SER A O 1
ATOM 1596 N N . HIS A 1 197 ? 13.113 -11.807 -8.296 1.00 90.62 197 HIS A N 1
ATOM 1597 C CA . HIS A 1 197 ? 13.435 -11.203 -6.998 1.00 90.62 197 HIS A CA 1
ATOM 1598 C C . HIS A 1 197 ? 12.516 -10.039 -6.615 1.00 90.62 197 HIS A C 1
ATOM 1600 O O . HIS A 1 197 ? 12.755 -9.392 -5.600 1.00 90.62 197 HIS A O 1
ATOM 1606 N N . LEU A 1 198 ? 11.437 -9.785 -7.360 1.00 89.69 198 LEU A N 1
ATOM 1607 C CA . LEU A 1 198 ? 10.528 -8.662 -7.104 1.00 89.69 198 LEU A CA 1
ATOM 1608 C C . LEU A 1 198 ? 10.015 -8.657 -5.659 1.00 89.69 198 LEU A C 1
ATOM 1610 O O . LEU A 1 198 ? 9.979 -7.615 -5.007 1.00 89.69 198 LEU A O 1
ATOM 1614 N N . GLN A 1 199 ? 9.680 -9.840 -5.140 1.00 91.12 199 GLN A N 1
ATOM 1615 C CA . GLN A 1 199 ? 9.259 -10.007 -3.753 1.00 91.12 199 GLN A CA 1
ATOM 1616 C C . GLN A 1 199 ? 10.356 -9.590 -2.766 1.00 91.12 199 GLN A C 1
ATOM 1618 O O . GLN A 1 199 ? 10.078 -8.879 -1.806 1.00 91.12 199 GLN A O 1
ATOM 1623 N N . GLN A 1 200 ? 11.608 -9.968 -3.020 1.00 91.00 200 GLN A N 1
ATOM 1624 C CA . GLN A 1 200 ? 12.744 -9.597 -2.174 1.00 91.00 200 GLN A CA 1
ATOM 1625 C C . GLN A 1 200 ? 13.099 -8.109 -2.275 1.00 91.00 200 GLN A C 1
ATOM 1627 O O . GLN A 1 200 ? 13.669 -7.565 -1.340 1.00 91.00 200 GLN A O 1
ATOM 1632 N N . LEU A 1 201 ? 12.745 -7.440 -3.374 1.00 88.62 201 LEU A N 1
ATOM 1633 C CA . LEU A 1 201 ? 12.959 -6.001 -3.536 1.00 88.62 201 LEU A CA 1
ATOM 1634 C C . LEU A 1 201 ? 11.898 -5.178 -2.797 1.00 88.62 201 LEU A C 1
ATOM 1636 O O . LEU A 1 201 ? 12.227 -4.190 -2.148 1.00 88.62 201 LEU A O 1
ATOM 1640 N N . ILE A 1 202 ? 10.627 -5.578 -2.887 1.00 90.06 202 ILE A N 1
ATOM 1641 C CA . ILE A 1 202 ? 9.502 -4.771 -2.392 1.00 90.06 202 ILE A CA 1
ATOM 1642 C C . ILE A 1 202 ? 9.166 -5.088 -0.929 1.00 90.06 202 ILE A C 1
ATOM 1644 O O . ILE A 1 202 ? 8.924 -4.175 -0.135 1.00 90.06 202 ILE A O 1
ATOM 1648 N N . CYS A 1 203 ? 9.148 -6.368 -0.546 1.00 92.62 203 CYS A N 1
ATOM 1649 C CA . CYS A 1 203 ? 8.687 -6.770 0.783 1.00 92.62 203 CYS A CA 1
ATOM 1650 C C . CYS A 1 203 ? 9.523 -6.187 1.936 1.00 92.62 203 CYS A C 1
ATOM 1652 O O . CYS A 1 203 ? 8.913 -5.777 2.921 1.00 92.62 203 CYS A O 1
ATOM 1654 N N . PRO A 1 204 ? 10.866 -6.070 1.861 1.00 92.56 204 PRO A N 1
ATOM 1655 C CA . PRO A 1 204 ? 11.638 -5.435 2.931 1.00 92.56 204 PRO A CA 1
ATOM 1656 C C . PRO A 1 204 ? 11.289 -3.959 3.122 1.00 92.56 204 PRO A C 1
ATOM 1658 O O . PRO A 1 204 ? 11.185 -3.498 4.258 1.00 92.56 204 PRO A O 1
ATOM 1661 N N . SER A 1 205 ? 11.051 -3.222 2.031 1.00 89.50 205 SER A N 1
ATOM 1662 C CA . SER A 1 205 ? 10.609 -1.829 2.115 1.00 89.50 205 SER A CA 1
ATOM 1663 C C . SER A 1 205 ? 9.259 -1.731 2.818 1.00 89.50 205 SER A C 1
ATOM 1665 O O . SER A 1 205 ? 9.128 -0.951 3.757 1.00 89.50 205 SER A O 1
ATOM 1667 N N . ILE A 1 206 ? 8.283 -2.562 2.433 1.00 90.06 206 ILE A N 1
ATOM 1668 C CA . ILE A 1 206 ? 6.968 -2.585 3.092 1.00 90.06 206 ILE A CA 1
ATOM 1669 C C . ILE A 1 206 ? 7.104 -2.969 4.570 1.00 90.06 206 ILE A C 1
ATOM 1671 O O . ILE A 1 206 ? 6.544 -2.296 5.431 1.00 90.06 206 ILE A O 1
ATOM 1675 N N . SER A 1 207 ? 7.900 -3.996 4.877 1.00 90.69 207 SER A N 1
ATOM 1676 C CA . SER A 1 207 ? 8.170 -4.422 6.251 1.00 90.69 207 SER A CA 1
ATOM 1677 C C . SER A 1 207 ? 8.736 -3.291 7.100 1.00 90.69 207 SER A C 1
ATOM 1679 O O . SER A 1 207 ? 8.317 -3.126 8.239 1.00 90.69 207 SER A O 1
ATOM 1681 N N . SER A 1 208 ? 9.672 -2.512 6.550 1.00 88.94 208 SER A N 1
ATOM 1682 C CA . SER A 1 208 ? 10.284 -1.380 7.247 1.00 88.94 208 SER A CA 1
ATOM 1683 C C . SER A 1 208 ? 9.301 -0.231 7.473 1.00 88.94 208 SER A C 1
ATOM 1685 O O . SER A 1 208 ? 9.386 0.449 8.492 1.00 88.94 208 SER A O 1
ATOM 1687 N N . TYR A 1 209 ? 8.362 0.002 6.551 1.00 86.00 209 TYR A N 1
ATOM 1688 C CA . TYR A 1 209 ? 7.285 0.969 6.773 1.00 86.00 209 TYR A CA 1
ATOM 1689 C C . TYR A 1 209 ? 6.317 0.498 7.861 1.00 86.00 209 TYR A C 1
ATOM 1691 O O . TYR A 1 209 ? 5.949 1.293 8.718 1.00 86.00 209 TYR A O 1
ATOM 1699 N N . ILE A 1 210 ? 5.949 -0.786 7.860 1.00 86.31 210 ILE A N 1
ATOM 1700 C CA . ILE A 1 210 ? 5.057 -1.370 8.870 1.00 86.31 210 ILE A CA 1
ATOM 1701 C C . ILE A 1 210 ? 5.710 -1.349 10.253 1.00 86.31 210 ILE A C 1
ATOM 1703 O O . ILE A 1 210 ? 5.058 -0.977 11.218 1.00 86.31 210 ILE A O 1
ATOM 1707 N N . SER A 1 211 ? 6.999 -1.678 10.355 1.00 84.06 211 SER A N 1
ATOM 1708 C CA . SER A 1 211 ? 7.707 -1.702 11.642 1.00 84.06 211 SER A CA 1
ATOM 1709 C C . SER A 1 211 ? 7.889 -0.325 12.277 1.00 84.06 211 SER A C 1
ATOM 1711 O O . SER A 1 211 ? 8.239 -0.246 13.444 1.00 84.06 211 SER A O 1
ATOM 1713 N N . LYS A 1 212 ? 7.711 0.756 11.507 1.00 81.62 212 LYS A N 1
ATOM 1714 C CA . LYS A 1 212 ? 7.732 2.138 12.011 1.00 81.62 212 LYS A CA 1
ATOM 1715 C C . LYS A 1 212 ? 6.373 2.596 12.537 1.00 81.62 212 LYS A C 1
ATOM 1717 O O . LYS A 1 212 ? 6.261 3.725 13.005 1.00 81.62 212 LYS A O 1
ATOM 1722 N N . ILE A 1 213 ? 5.336 1.768 12.408 1.00 73.94 213 ILE A N 1
ATOM 1723 C CA . ILE A 1 213 ? 4.047 2.018 13.045 1.00 73.94 213 ILE A CA 1
ATOM 1724 C C . ILE A 1 213 ? 4.233 1.691 14.528 1.00 73.94 213 ILE A C 1
ATOM 1726 O O . ILE A 1 213 ? 4.090 0.542 14.945 1.00 73.94 213 ILE A O 1
ATOM 1730 N N . GLU A 1 214 ? 4.618 2.711 15.285 1.00 64.50 214 GLU A N 1
ATOM 1731 C CA . GLU A 1 214 ? 4.692 2.689 16.743 1.00 64.50 214 GLU A CA 1
ATOM 1732 C C . GLU A 1 214 ? 3.379 3.226 17.322 1.00 64.50 214 GLU A C 1
ATOM 1734 O O . GLU A 1 214 ? 2.786 4.162 16.789 1.00 64.50 214 GLU A O 1
ATOM 1739 N N . SER A 1 215 ? 2.924 2.640 18.423 1.00 58.19 215 SER A N 1
ATOM 1740 C CA . SER A 1 215 ? 1.850 3.146 19.275 1.00 58.19 215 SER A CA 1
ATOM 1741 C C . SER A 1 215 ? 2.431 3.349 20.678 1.00 58.19 215 SER A C 1
ATOM 1743 O O . SER A 1 215 ? 3.073 2.425 21.179 1.00 58.19 215 SER A O 1
ATOM 1745 N N . PRO A 1 216 ? 2.242 4.505 21.344 1.00 55.12 216 PRO A N 1
ATOM 1746 C CA . PRO A 1 216 ? 1.285 5.572 21.040 1.00 55.12 216 PRO A CA 1
ATOM 1747 C C . PRO A 1 216 ? 1.847 6.690 20.139 1.00 55.12 216 PRO A C 1
ATOM 1749 O O . PRO A 1 216 ? 2.824 7.352 20.488 1.00 55.12 216 PRO A O 1
ATOM 1752 N N . VAL A 1 217 ? 1.168 6.996 19.025 1.00 63.69 217 VAL A N 1
ATOM 1753 C CA . VAL A 1 217 ? 1.412 8.243 18.273 1.00 63.69 217 VAL A CA 1
ATOM 1754 C C . VAL A 1 217 ? 0.557 9.355 18.875 1.00 63.69 217 VAL A C 1
ATOM 1756 O O . VAL A 1 217 ? -0.665 9.215 18.973 1.00 63.69 217 VAL A O 1
ATOM 1759 N N . ILE A 1 218 ? 1.191 10.463 19.264 1.00 63.62 218 ILE A N 1
ATOM 1760 C CA . ILE A 1 218 ? 0.499 11.717 19.574 1.00 63.62 218 ILE A CA 1
ATOM 1761 C C . ILE A 1 218 ? 0.502 12.560 18.307 1.00 63.62 218 ILE A C 1
ATOM 1763 O O . ILE A 1 218 ? 1.563 12.860 17.760 1.00 63.62 218 ILE A O 1
ATOM 1767 N N . MET A 1 219 ? -0.678 12.947 17.844 1.00 63.62 219 MET A N 1
ATOM 1768 C CA . MET A 1 219 ? -0.830 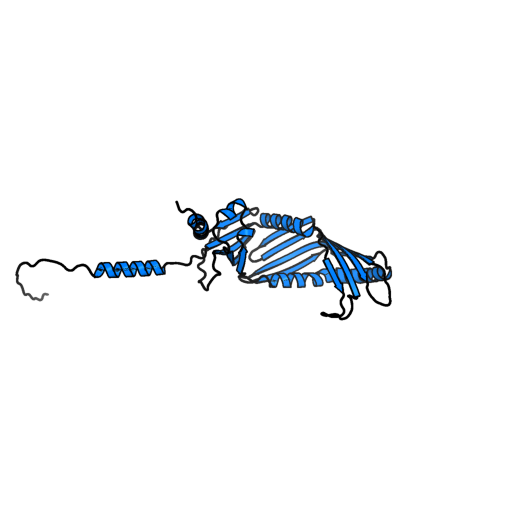13.771 16.650 1.00 63.62 219 MET A CA 1
ATOM 1769 C C . MET A 1 219 ? -1.681 14.992 16.987 1.00 63.62 219 MET A C 1
ATOM 1771 O O . MET A 1 219 ? -2.603 14.927 17.804 1.00 63.62 219 MET A O 1
ATOM 1775 N N . ASN A 1 220 ? -1.330 16.119 16.374 1.00 66.25 220 ASN A N 1
ATOM 1776 C CA . ASN A 1 220 ? -2.053 17.371 16.500 1.00 66.25 220 ASN A CA 1
ATOM 1777 C C . ASN A 1 220 ? -2.869 17.614 15.230 1.00 66.25 220 ASN A C 1
ATOM 1779 O O . ASN A 1 220 ? -2.339 17.574 14.122 1.00 66.25 220 ASN A O 1
ATOM 1783 N N . VAL A 1 221 ? -4.158 17.897 15.386 1.00 64.31 221 VAL A N 1
ATOM 1784 C CA . VAL A 1 221 ? -4.982 18.366 14.268 1.00 64.31 221 VAL A CA 1
ATOM 1785 C C . VAL A 1 221 ? -5.495 19.749 14.593 1.00 64.31 221 VAL A C 1
ATOM 1787 O O . VAL A 1 221 ? -6.014 19.998 15.685 1.00 64.31 221 VAL A O 1
ATOM 1790 N N . SER A 1 222 ? -5.334 20.663 13.639 1.00 60.97 222 SER A N 1
ATOM 1791 C CA . SER A 1 222 ? -5.999 21.951 13.726 1.00 60.97 222 SER A CA 1
ATOM 1792 C C . SER A 1 222 ? -7.494 21.739 13.535 1.00 60.97 222 SER A C 1
ATOM 1794 O O . SER A 1 222 ? -7.931 21.065 12.602 1.00 60.97 222 SER A O 1
ATOM 1796 N N . LEU A 1 223 ? -8.303 22.359 14.386 1.00 63.12 223 LEU A N 1
ATOM 1797 C CA . LEU A 1 223 ? -9.758 22.310 14.245 1.00 63.12 223 LEU A CA 1
ATOM 1798 C C . LEU A 1 223 ? -10.248 22.945 12.940 1.00 63.12 223 LEU A C 1
ATOM 1800 O O . LEU A 1 223 ? -11.295 22.557 12.421 1.00 63.12 223 LEU A O 1
ATOM 1804 N N . ASN A 1 224 ? -9.440 23.829 12.351 1.00 60.75 224 ASN A N 1
ATOM 1805 C CA . ASN A 1 224 ? -9.674 24.388 11.025 1.00 60.75 224 ASN A CA 1
ATOM 1806 C C . ASN A 1 224 ? -9.644 23.336 9.910 1.00 60.75 224 ASN A C 1
ATOM 1808 O O . ASN A 1 224 ? -10.227 23.576 8.859 1.00 60.75 224 ASN A O 1
ATOM 1812 N N . ASP A 1 225 ? -9.007 22.185 10.106 1.00 62.12 225 ASP A N 1
ATOM 1813 C CA . ASP A 1 225 ? -8.944 21.139 9.079 1.00 62.12 225 ASP A CA 1
ATOM 1814 C C . ASP A 1 225 ? -10.118 20.155 9.182 1.00 62.12 225 ASP A C 1
ATOM 1816 O O . ASP A 1 225 ? -10.518 19.561 8.183 1.00 62.12 225 ASP A O 1
ATOM 1820 N N . ILE A 1 226 ? -10.700 20.007 10.376 1.00 63.34 226 ILE A N 1
ATOM 1821 C CA . ILE A 1 226 ? -11.774 19.040 10.653 1.00 63.34 22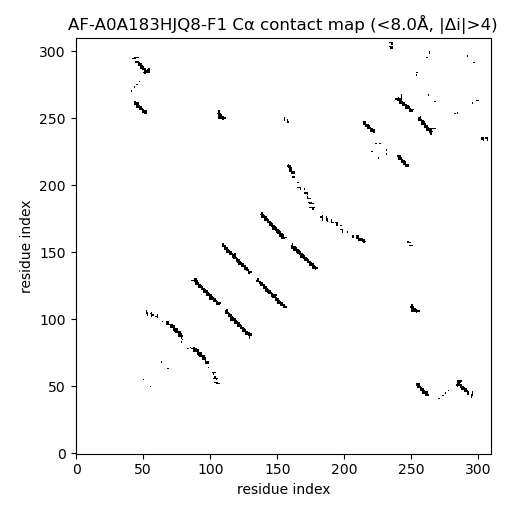6 ILE A CA 1
ATOM 1822 C C . ILE A 1 226 ? -13.156 19.685 10.509 1.00 63.34 226 ILE A C 1
ATOM 1824 O O . ILE A 1 226 ? -14.097 19.048 10.032 1.00 63.34 226 ILE A O 1
ATOM 1828 N N . LEU A 1 227 ? -13.307 20.942 10.930 1.00 65.06 227 LEU A N 1
ATOM 1829 C CA . LEU A 1 227 ? -14.627 21.544 11.062 1.00 65.06 227 LEU A CA 1
ATOM 1830 C C . LEU A 1 227 ? -15.128 22.195 9.763 1.00 65.06 227 LEU A C 1
ATOM 1832 O O . LEU A 1 227 ? -14.375 22.923 9.094 1.00 65.06 227 LEU A O 1
ATOM 1836 N N . PRO A 1 228 ? -16.422 22.011 9.431 1.00 63.50 228 PRO A N 1
ATOM 1837 C CA . PRO A 1 228 ? -17.092 22.759 8.374 1.00 63.50 228 PRO A CA 1
ATOM 1838 C C . PRO A 1 228 ? -16.973 24.267 8.599 1.00 63.50 228 PRO A C 1
ATOM 1840 O O . PRO A 1 228 ? -17.056 24.737 9.733 1.00 63.50 228 PRO A O 1
ATOM 1843 N N . VAL A 1 229 ? -16.836 25.029 7.511 1.00 66.88 229 VAL A N 1
ATOM 1844 C CA . VAL A 1 229 ? -16.600 26.486 7.542 1.00 66.88 229 VAL A CA 1
ATOM 1845 C C . VAL A 1 229 ? -17.625 27.223 8.417 1.00 66.88 229 VAL A C 1
ATOM 1847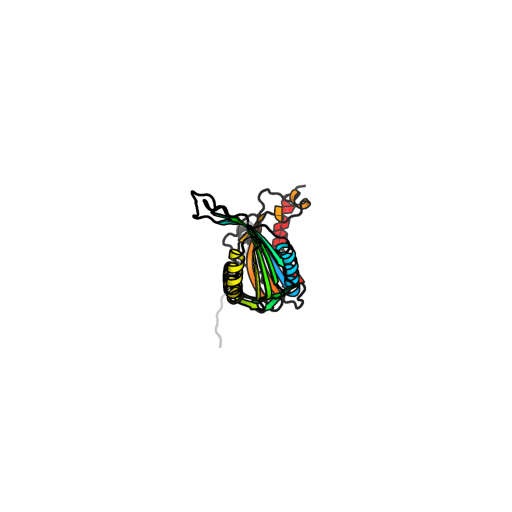 O O . VAL A 1 229 ? -17.249 28.103 9.175 1.00 66.88 229 VAL A O 1
ATOM 1850 N N . HIS A 1 230 ? -18.888 26.786 8.410 1.00 62.91 230 HIS A N 1
ATOM 1851 C CA . HIS A 1 230 ? -19.989 27.388 9.176 1.00 62.91 230 HIS A CA 1
ATOM 1852 C C . HIS A 1 230 ? -19.888 27.240 10.705 1.00 62.91 230 HIS A C 1
ATOM 1854 O O . HIS A 1 230 ? -20.595 27.937 11.424 1.00 62.91 230 HIS A O 1
ATOM 1860 N N . ILE A 1 231 ? -19.058 26.319 11.207 1.00 61.91 231 ILE A N 1
ATOM 1861 C CA . ILE A 1 231 ? -18.867 26.078 12.649 1.00 61.91 231 ILE A CA 1
ATOM 1862 C C . ILE A 1 231 ? -17.596 26.782 13.150 1.00 61.91 231 ILE A C 1
ATOM 1864 O O . ILE A 1 231 ? -17.461 27.045 14.343 1.00 61.91 231 ILE A O 1
ATOM 1868 N N . ARG A 1 232 ? -16.682 27.149 12.240 1.00 62.50 232 ARG A N 1
ATOM 1869 C CA . ARG A 1 232 ? -15.414 27.812 12.584 1.00 62.50 232 ARG A CA 1
ATOM 1870 C C . ARG A 1 232 ? -15.632 29.173 13.235 1.00 62.50 232 ARG A C 1
ATOM 1872 O O . ARG A 1 232 ? -14.939 29.491 14.190 1.00 62.50 232 ARG A O 1
ATOM 1879 N N . ASP A 1 233 ? -16.632 29.919 12.773 1.00 59.59 233 ASP A N 1
ATOM 1880 C CA . ASP A 1 233 ? -16.934 31.267 13.273 1.00 59.59 233 ASP A CA 1
ATOM 1881 C C . ASP A 1 233 ? -17.526 31.263 14.695 1.00 59.59 233 ASP A C 1
ATOM 1883 O O . ASP A 1 233 ? -17.519 32.286 15.377 1.00 59.59 233 ASP A O 1
ATOM 1887 N N . VAL A 1 234 ? -18.035 30.114 15.156 1.00 57.22 234 VAL A N 1
ATOM 1888 C CA . VAL A 1 234 ? -18.677 29.956 16.473 1.00 57.22 234 VAL A CA 1
ATOM 1889 C C . VAL A 1 234 ? -17.675 29.512 17.544 1.00 57.22 234 VAL A C 1
ATOM 1891 O O . VAL A 1 234 ? -17.888 29.755 18.733 1.00 57.22 234 VAL A O 1
ATOM 1894 N N . ILE A 1 235 ? -16.559 28.896 17.147 1.00 59.47 235 ILE A N 1
ATOM 1895 C CA . ILE A 1 235 ? -15.543 28.394 18.075 1.00 59.47 235 ILE A CA 1
ATOM 1896 C C . ILE A 1 235 ? -14.533 29.497 18.373 1.00 59.47 235 ILE A C 1
ATOM 1898 O O . ILE A 1 235 ? -13.712 29.869 17.535 1.00 59.47 235 ILE A O 1
ATOM 1902 N N . ASN A 1 236 ? -14.545 29.991 19.614 1.00 55.03 236 ASN A N 1
ATOM 1903 C CA . ASN A 1 236 ? -13.450 30.820 20.102 1.00 55.03 236 ASN A CA 1
ATOM 1904 C C . ASN A 1 236 ? -12.217 29.937 20.272 1.00 55.03 236 ASN A C 1
ATOM 1906 O O . ASN A 1 236 ? -12.133 29.140 21.205 1.00 55.03 236 ASN A O 1
ATOM 1910 N N . THR A 1 237 ? -11.240 30.080 19.388 1.00 54.16 237 THR A N 1
ATOM 1911 C CA . THR A 1 237 ? -9.884 30.541 19.734 1.00 54.16 237 THR A CA 1
ATOM 1912 C C . THR A 1 237 ? -8.922 30.186 18.611 1.00 54.16 237 THR A C 1
ATOM 1914 O O . THR A 1 237 ? -8.887 29.054 18.128 1.00 54.16 237 THR A O 1
ATOM 1917 N N . ALA A 1 238 ? -8.091 31.166 18.261 1.00 50.94 238 ALA A N 1
ATOM 1918 C CA . ALA A 1 238 ? -7.054 31.109 17.238 1.00 50.94 238 ALA A CA 1
ATOM 1919 C C . ALA A 1 238 ? -5.987 30.007 17.443 1.00 50.94 238 ALA A C 1
ATOM 1921 O O . ALA A 1 238 ? -5.171 29.806 16.553 1.00 50.94 238 ALA A O 1
ATOM 1922 N N . ASP A 1 239 ? -6.029 29.253 18.551 1.00 54.22 239 ASP A N 1
ATOM 1923 C CA . ASP A 1 239 ? -5.008 28.269 18.943 1.00 54.22 239 ASP A CA 1
ATOM 1924 C C . ASP A 1 239 ? -5.590 26.924 19.431 1.00 54.22 239 ASP A C 1
ATOM 1926 O O . ASP A 1 239 ? -4.900 26.121 20.067 1.00 54.22 239 ASP A O 1
ATOM 1930 N N . SER A 1 240 ? -6.872 26.648 19.168 1.00 57.66 240 SER A N 1
ATOM 1931 C CA . SER A 1 240 ? -7.479 25.376 19.572 1.00 57.66 240 SER A CA 1
ATOM 1932 C C . SER A 1 240 ? -6.932 24.218 18.716 1.00 57.66 240 SER A C 1
ATOM 1934 O O . SER A 1 240 ? -7.137 24.124 17.504 1.00 57.66 240 SER A O 1
ATOM 1936 N N . SER A 1 241 ? -6.168 23.336 19.362 1.00 64.56 241 SER A N 1
ATOM 1937 C CA . SER A 1 241 ? -5.613 22.118 18.769 1.00 64.56 241 SER A CA 1
ATOM 1938 C C . SER A 1 241 ? -6.220 20.893 19.440 1.00 64.56 241 SER A C 1
ATOM 1940 O O . SER A 1 241 ? -6.355 20.835 20.668 1.00 64.56 241 SER A O 1
ATOM 1942 N N . LEU A 1 242 ? -6.610 19.929 18.606 1.00 69.38 242 LEU A N 1
ATOM 1943 C CA . LEU A 1 242 ? -7.048 18.613 19.034 1.00 69.38 242 LEU A CA 1
ATOM 1944 C C . LEU A 1 242 ? -5.814 17.721 19.136 1.00 69.38 242 LEU A C 1
ATOM 1946 O O . LEU A 1 242 ? -5.166 17.439 18.124 1.00 69.38 242 LEU A O 1
ATOM 1950 N N . PHE A 1 243 ? -5.487 17.289 20.348 1.00 70.94 243 PHE A N 1
ATOM 1951 C CA . PHE A 1 243 ? -4.456 16.288 20.574 1.00 70.94 243 PHE A CA 1
ATOM 1952 C C . PHE A 1 243 ? -5.133 14.934 20.681 1.00 70.94 243 PHE A C 1
ATOM 1954 O O . PHE A 1 243 ? -5.935 14.719 21.588 1.00 70.94 243 PHE A O 1
ATOM 1961 N N . TYR A 1 244 ? -4.792 14.012 19.784 1.00 73.50 244 TYR A N 1
ATOM 1962 C CA . TYR A 1 244 ? -5.188 12.619 19.933 1.00 73.50 244 TYR A CA 1
ATOM 1963 C C . TYR A 1 244 ? -3.970 11.745 20.204 1.00 73.50 244 TYR A C 1
ATOM 1965 O O . TYR A 1 244 ? -2.904 11.928 19.612 1.00 73.50 244 TYR A O 1
ATOM 1973 N N . ARG A 1 245 ? -4.130 10.803 21.131 1.00 73.38 245 ARG A N 1
ATOM 1974 C CA . ARG A 1 245 ? -3.153 9.778 21.487 1.00 73.38 245 ARG A CA 1
ATOM 1975 C C . ARG A 1 245 ? -3.789 8.427 21.211 1.00 73.38 245 ARG A C 1
ATOM 1977 O O . ARG A 1 245 ? -4.776 8.069 21.844 1.00 73.38 245 ARG A O 1
ATOM 1984 N N . LEU A 1 246 ? -3.216 7.673 20.282 1.00 73.75 246 LEU A N 1
ATOM 1985 C CA . LEU A 1 246 ? -3.597 6.279 20.079 1.00 73.75 246 LEU A CA 1
ATOM 1986 C C . LEU A 1 246 ? -3.225 5.474 21.331 1.00 73.75 246 LEU A C 1
ATOM 1988 O O . LEU A 1 246 ? -2.050 5.430 21.684 1.00 73.75 246 LEU A O 1
ATOM 1992 N N . THR A 1 247 ? -4.204 4.889 22.020 1.00 73.00 247 THR A N 1
ATOM 1993 C CA . THR A 1 247 ? -3.965 4.126 23.255 1.00 73.00 247 THR A CA 1
ATOM 1994 C C . THR A 1 247 ? -3.837 2.640 22.978 1.00 73.00 247 THR A C 1
ATOM 1996 O O . THR A 1 247 ? -2.924 2.004 23.501 1.00 73.00 247 THR A O 1
ATOM 1999 N N . SER A 1 248 ? -4.709 2.081 22.139 1.00 76.00 248 SER A N 1
ATOM 2000 C CA . SER A 1 248 ? -4.642 0.669 21.771 1.00 76.00 248 SER A CA 1
ATOM 2001 C C . SER A 1 248 ? -5.230 0.393 20.390 1.00 76.00 248 SER A C 1
ATOM 2003 O O . SER A 1 248 ? -6.129 1.082 19.903 1.00 76.00 248 SER A O 1
ATOM 2005 N N . ILE A 1 249 ? -4.706 -0.656 19.757 1.00 80.62 249 ILE A N 1
ATOM 2006 C CA . ILE A 1 249 ? -5.277 -1.271 18.562 1.00 80.62 249 ILE A CA 1
ATOM 2007 C C . ILE A 1 249 ? -5.453 -2.750 18.879 1.00 80.62 249 ILE A C 1
ATOM 2009 O O . ILE A 1 249 ? -4.471 -3.466 19.059 1.00 80.62 249 ILE A O 1
ATOM 2013 N N . THR A 1 250 ? -6.698 -3.209 18.925 1.00 84.31 250 THR A N 1
ATOM 2014 C CA . THR A 1 250 ? -7.031 -4.618 19.148 1.00 84.31 250 THR A CA 1
ATOM 2015 C C . THR A 1 250 ? -7.641 -5.187 17.877 1.00 84.31 250 THR A C 1
ATOM 2017 O O . THR A 1 250 ? -8.626 -4.661 17.362 1.00 84.31 250 THR A O 1
ATOM 2020 N N . VAL A 1 251 ? -7.046 -6.255 17.345 1.00 85.06 251 VAL A N 1
ATOM 2021 C CA . VAL A 1 251 ? -7.559 -6.942 16.153 1.00 85.06 251 VAL A CA 1
ATOM 2022 C C . VAL A 1 251 ? -8.240 -8.227 16.595 1.00 85.06 251 VAL A C 1
ATOM 2024 O O . VAL A 1 251 ? -7.586 -9.165 17.050 1.00 85.06 251 VAL A O 1
ATOM 2027 N N . GLU A 1 252 ? -9.555 -8.272 16.438 1.00 86.06 252 GLU A N 1
ATOM 2028 C CA . GLU A 1 252 ? -10.367 -9.446 16.719 1.00 86.06 252 GLU A CA 1
ATOM 2029 C C . GLU A 1 252 ? -10.761 -10.158 15.419 1.00 86.06 252 GLU A C 1
ATOM 2031 O O . GLU A 1 252 ? -10.484 -9.720 14.298 1.00 86.06 252 GLU A O 1
ATOM 2036 N N . GLU A 1 253 ? -11.425 -11.304 15.544 1.00 86.94 253 GLU A N 1
ATOM 2037 C CA . GLU A 1 253 ? -11.988 -11.963 14.375 1.00 86.94 253 GLU A CA 1
ATOM 2038 C C . GLU A 1 253 ? -13.024 -11.041 13.706 1.00 86.94 253 GLU A C 1
ATOM 2040 O O . GLU A 1 253 ? -13.986 -10.595 14.336 1.00 86.94 253 GLU A O 1
ATOM 2045 N N . LYS A 1 254 ? -12.816 -10.760 12.410 1.00 87.06 254 LYS A N 1
ATOM 2046 C CA . LYS A 1 254 ? -13.677 -9.935 11.535 1.00 87.06 254 LYS A CA 1
ATOM 2047 C C . LYS A 1 254 ? -13.769 -8.441 11.846 1.00 87.06 254 LYS A C 1
ATOM 2049 O O . LYS A 1 254 ? -14.407 -7.729 11.068 1.00 87.06 254 LYS A O 1
ATOM 2054 N N . HIS A 1 255 ? -13.140 -7.939 12.902 1.00 85.50 255 HIS A N 1
ATOM 2055 C CA . HIS A 1 255 ? -13.190 -6.515 13.224 1.00 85.50 255 HIS A CA 1
ATOM 2056 C C . HIS A 1 255 ? -11.922 -6.017 13.918 1.00 85.50 255 HIS A C 1
ATOM 2058 O O . HIS A 1 255 ? -11.144 -6.795 14.466 1.00 85.50 255 HIS A O 1
ATOM 2064 N N . ILE A 1 256 ? -11.704 -4.708 13.847 1.00 84.75 256 ILE A N 1
ATOM 2065 C CA . ILE A 1 256 ? -10.593 -4.014 14.494 1.00 84.75 256 ILE A CA 1
ATOM 2066 C C . ILE A 1 256 ? -11.150 -2.903 15.377 1.00 84.75 256 ILE A C 1
ATOM 2068 O O . ILE A 1 256 ? -11.953 -2.094 14.915 1.00 84.75 256 ILE A O 1
ATOM 2072 N N . LEU A 1 257 ? -10.707 -2.877 16.632 1.00 83.94 257 LEU A N 1
ATOM 2073 C CA . LEU A 1 257 ? -11.017 -1.845 17.610 1.00 83.94 257 LEU A CA 1
ATOM 2074 C C . LEU A 1 257 ? -9.800 -0.939 17.778 1.00 83.94 257 LEU A C 1
ATOM 2076 O O . LEU A 1 257 ? -8.710 -1.395 18.124 1.00 83.94 257 LEU A O 1
ATOM 2080 N N . ILE A 1 258 ? -9.996 0.349 17.542 1.00 82.00 258 ILE A N 1
ATOM 2081 C CA . ILE A 1 258 ? -8.986 1.387 17.710 1.00 82.00 258 ILE A CA 1
ATOM 2082 C C . ILE A 1 258 ? -9.476 2.301 18.822 1.00 82.00 258 ILE A C 1
ATOM 2084 O O . ILE A 1 258 ? -10.556 2.874 18.703 1.00 82.00 258 ILE A O 1
ATOM 2088 N N . VAL A 1 259 ? -8.696 2.439 19.890 1.00 79.00 259 VAL A N 1
ATOM 2089 C CA . VAL A 1 259 ? -9.008 3.345 20.997 1.00 79.00 259 VAL A CA 1
ATOM 2090 C C . VAL A 1 259 ? -8.026 4.505 20.967 1.00 79.00 259 VAL A C 1
ATOM 2092 O O . VAL A 1 259 ? -6.810 4.329 20.854 1.00 79.00 259 VAL A O 1
ATOM 2095 N N . THR A 1 260 ? -8.569 5.712 21.026 1.00 76.25 260 THR A N 1
ATOM 2096 C CA . THR A 1 260 ? -7.819 6.961 21.022 1.00 76.25 260 THR A CA 1
ATOM 2097 C C . THR A 1 260 ? -8.286 7.829 22.169 1.00 76.25 260 THR A C 1
ATOM 2099 O O . THR A 1 260 ? -9.478 8.068 22.315 1.00 76.25 260 THR A O 1
ATOM 2102 N N . GLN A 1 261 ? -7.345 8.353 22.939 1.00 75.81 261 GLN A N 1
ATOM 2103 C CA . GLN A 1 261 ? -7.612 9.434 23.870 1.00 75.81 261 GLN A CA 1
ATOM 2104 C C . GLN A 1 261 ? -7.555 10.761 23.141 1.00 75.81 261 GLN A C 1
ATOM 2106 O O . GLN A 1 261 ? -6.685 10.975 22.296 1.00 75.81 261 GLN A O 1
ATOM 2111 N N . ILE A 1 262 ? -8.447 11.665 23.507 1.00 74.50 262 ILE A N 1
ATOM 2112 C CA . ILE A 1 262 ? -8.552 13.001 22.950 1.00 74.50 262 ILE A CA 1
ATOM 2113 C C . ILE A 1 262 ? -8.427 14.012 24.086 1.00 74.50 262 ILE A C 1
ATOM 2115 O O . ILE A 1 262 ? -9.017 13.856 25.153 1.00 74.50 262 ILE A O 1
ATOM 2119 N N . LYS A 1 263 ? -7.637 15.060 23.853 1.00 70.44 263 LYS A N 1
ATOM 2120 C CA . LYS A 1 263 ? -7.549 16.238 24.715 1.00 70.44 263 LYS A CA 1
ATOM 2121 C C . LYS A 1 263 ? -7.566 17.509 23.883 1.00 70.44 263 LYS A C 1
ATOM 2123 O O . LYS A 1 263 ? -7.031 17.571 22.775 1.00 70.44 263 LYS A O 1
ATOM 2128 N N . TRP A 1 264 ? -8.152 18.544 24.463 1.00 67.62 264 TRP A N 1
ATOM 2129 C CA . TRP A 1 264 ? -8.305 19.850 23.842 1.00 67.62 264 TRP A CA 1
ATOM 2130 C C . TRP A 1 264 ? -7.325 20.854 24.459 1.00 67.62 264 TRP A C 1
ATOM 2132 O O . TRP A 1 264 ? -7.117 20.858 25.672 1.00 67.62 264 TRP A O 1
ATOM 2142 N N . LYS A 1 265 ? -6.728 21.727 23.633 1.00 60.69 265 LYS A N 1
ATOM 2143 C CA . LYS A 1 265 ? -5.856 22.867 24.018 1.00 60.69 265 LYS A CA 1
ATOM 2144 C C . LYS A 1 265 ? -4.511 22.541 24.683 1.00 60.69 265 LYS A C 1
ATOM 2146 O O . LYS A 1 265 ? -3.594 23.349 24.554 1.00 60.69 265 LYS A O 1
ATOM 2151 N N . ARG A 1 266 ? -4.353 21.415 25.385 1.00 59.94 266 ARG A N 1
ATOM 2152 C CA . ARG A 1 266 ? -3.088 21.020 26.029 1.00 59.94 266 ARG A CA 1
ATOM 2153 C C . ARG A 1 266 ? -2.630 19.636 25.570 1.00 59.94 266 ARG A C 1
ATOM 2155 O O . ARG A 1 266 ? -3.465 18.737 25.459 1.00 59.94 266 ARG A O 1
ATOM 2162 N N . PRO A 1 267 ? -1.318 19.442 25.341 1.00 57.03 267 PRO A N 1
ATOM 2163 C CA . PRO A 1 267 ? -0.773 18.113 25.125 1.00 57.03 267 PRO A CA 1
ATOM 2164 C C . PRO A 1 267 ? -0.986 17.257 26.376 1.00 57.03 267 PRO A C 1
ATOM 2166 O O . PRO A 1 267 ? -1.152 17.762 27.487 1.00 57.03 267 PRO A O 1
ATOM 2169 N N . PHE A 1 268 ? -0.970 15.943 26.194 1.00 58.16 268 PHE A N 1
ATOM 2170 C CA . PHE A 1 268 ? -1.047 15.003 27.301 1.00 58.16 268 PHE A CA 1
ATOM 2171 C C . PHE A 1 268 ? 0.181 15.159 28.218 1.00 58.16 268 PHE A C 1
ATOM 2173 O O . PHE A 1 268 ? 1.267 14.694 27.870 1.00 58.16 268 PHE A O 1
ATOM 2180 N N . GLU A 1 269 ? 0.012 15.784 29.386 1.00 53.16 269 GLU A N 1
ATOM 2181 C CA . GLU A 1 269 ? 0.932 15.613 30.519 1.00 53.16 269 GLU A CA 1
ATOM 2182 C C . GLU A 1 269 ? 0.808 14.176 31.060 1.00 53.16 269 GLU A C 1
ATOM 2184 O O . GLU A 1 269 ? -0.055 13.426 30.602 1.00 53.16 269 GLU A O 1
ATOM 2189 N N . ASN A 1 270 ? 1.727 13.756 31.936 1.00 48.16 270 ASN A N 1
ATOM 2190 C CA . ASN A 1 270 ? 1.946 12.382 32.433 1.00 48.16 270 ASN A CA 1
ATOM 2191 C C . ASN A 1 270 ? 0.771 11.801 33.264 1.00 48.16 270 ASN A C 1
ATOM 2193 O O . ASN A 1 270 ? 0.962 11.206 34.322 1.00 48.16 270 ASN A O 1
ATOM 2197 N N . ASP A 1 271 ? -0.456 11.976 32.794 1.00 46.47 271 ASP A N 1
ATOM 2198 C CA . ASP A 1 271 ? -1.665 11.450 33.389 1.00 46.47 271 ASP A CA 1
ATOM 2199 C C . ASP A 1 271 ? -1.723 9.944 33.156 1.00 46.47 271 ASP A C 1
ATOM 2201 O O . ASP A 1 271 ? -1.557 9.448 32.034 1.00 46.47 271 ASP A O 1
ATOM 2205 N N . GLY A 1 272 ? -1.934 9.216 34.252 1.00 41.69 272 GLY A N 1
ATOM 2206 C CA . GLY A 1 272 ? -2.172 7.784 34.223 1.00 41.69 272 GLY A CA 1
ATOM 2207 C C . GLY A 1 272 ? -3.336 7.451 33.294 1.00 41.69 272 GLY A C 1
ATOM 2208 O O . GLY A 1 272 ? -4.338 8.162 33.237 1.00 41.69 272 GLY A O 1
ATOM 2209 N N . VAL A 1 273 ? -3.189 6.358 32.549 1.00 44.19 273 VAL A N 1
ATOM 2210 C CA . VAL A 1 273 ? -4.211 5.881 31.620 1.00 44.19 273 VAL A CA 1
ATOM 2211 C C . VAL A 1 273 ? -5.345 5.265 32.439 1.00 44.19 273 VAL A C 1
ATOM 2213 O O . VAL A 1 273 ? -5.242 4.129 32.900 1.00 44.19 273 VAL A O 1
ATOM 2216 N N . ALA A 1 274 ? -6.411 6.027 32.674 1.00 39.78 274 ALA A N 1
ATOM 2217 C CA . ALA A 1 274 ? -7.674 5.468 33.129 1.00 39.78 274 ALA A CA 1
ATOM 2218 C C . ALA A 1 274 ? -8.404 4.926 31.895 1.00 39.78 274 ALA A C 1
ATOM 2220 O O . ALA A 1 274 ? -8.731 5.685 30.990 1.00 39.78 274 ALA A O 1
ATOM 2221 N N . TYR A 1 275 ? -8.580 3.608 31.831 1.00 43.97 275 TYR A N 1
ATOM 2222 C CA . TYR A 1 275 ? -9.230 2.941 30.709 1.00 43.97 275 TYR A CA 1
ATOM 2223 C C . TYR A 1 275 ? -10.732 2.863 30.956 1.00 43.97 275 TYR A C 1
ATOM 2225 O O . TYR A 1 275 ? -11.161 2.209 31.912 1.00 43.97 275 TYR A O 1
ATOM 2233 N N . THR A 1 276 ? -11.538 3.412 30.052 1.00 40.53 276 THR A N 1
ATOM 2234 C CA . THR A 1 276 ? -12.898 2.902 29.874 1.00 40.53 276 THR A CA 1
ATOM 2235 C C . THR A 1 276 ? -12.835 1.773 28.845 1.00 40.53 276 THR A C 1
ATOM 2237 O O . THR A 1 276 ? -12.811 1.980 27.636 1.00 40.53 276 THR A O 1
ATOM 2240 N N . ASN A 1 277 ? -12.717 0.527 29.319 1.00 39.47 277 ASN A N 1
ATOM 2241 C CA . ASN A 1 277 ? -12.729 -0.649 28.443 1.00 39.47 277 ASN A CA 1
ATOM 2242 C C . ASN A 1 277 ? -14.141 -0.854 27.878 1.00 39.47 277 ASN A C 1
ATOM 2244 O O . ASN A 1 277 ? -14.918 -1.665 28.382 1.00 39.47 277 ASN A O 1
ATOM 2248 N N . VAL A 1 278 ? -14.478 -0.116 26.825 1.00 40.59 278 VAL A N 1
ATOM 2249 C CA . VAL A 1 278 ? -15.708 -0.318 26.062 1.00 40.59 278 VAL A CA 1
ATOM 2250 C C . VAL A 1 278 ? -15.425 -1.374 24.996 1.00 40.59 278 VAL A C 1
ATOM 2252 O O . VAL A 1 278 ? -15.068 -1.070 23.860 1.00 40.59 278 VAL A O 1
ATOM 2255 N N . SER A 1 279 ? -15.540 -2.647 25.376 1.00 39.50 279 SER A N 1
ATOM 2256 C CA . SER A 1 279 ? -15.513 -3.757 24.423 1.00 39.50 279 SER A CA 1
ATOM 2257 C C . SER A 1 279 ? -16.938 -4.056 23.971 1.00 39.50 279 SER A C 1
ATOM 2259 O O . SER A 1 279 ? -17.780 -4.515 24.744 1.00 39.50 279 SER A O 1
ATOM 2261 N N . VAL A 1 280 ? -17.238 -3.781 22.702 1.00 44.69 280 VAL A N 1
ATOM 2262 C CA . VAL A 1 280 ? -18.545 -4.113 22.131 1.00 44.69 280 VAL A CA 1
ATOM 2263 C C . VAL A 1 280 ? -18.363 -5.152 21.037 1.00 44.69 280 VAL A C 1
ATOM 2265 O O . VAL A 1 280 ? -17.933 -4.858 19.927 1.00 44.69 280 VAL A O 1
ATOM 2268 N N . LYS A 1 281 ? -18.673 -6.404 21.373 1.00 45.41 281 LYS A N 1
ATOM 2269 C CA . LYS A 1 281 ? -18.538 -7.546 20.470 1.00 45.41 281 LYS A CA 1
ATOM 2270 C C . LYS A 1 281 ? -19.772 -7.659 19.584 1.00 45.41 281 LYS A C 1
ATOM 2272 O O . LYS A 1 281 ? -20.865 -7.951 20.066 1.00 45.41 281 LYS A O 1
ATOM 2277 N N . TRP A 1 282 ? -19.594 -7.512 18.275 1.00 53.41 282 TRP A N 1
ATOM 2278 C CA . TRP A 1 282 ? -20.702 -7.611 17.322 1.00 53.41 282 TRP A CA 1
ATOM 2279 C C . TRP A 1 282 ? -20.324 -8.395 16.065 1.00 53.41 282 TRP A C 1
ATOM 2281 O O . TRP A 1 282 ? -19.188 -8.360 15.596 1.00 53.41 282 TRP A O 1
ATOM 2291 N N . ASN A 1 283 ? -21.316 -9.042 15.453 1.00 57.69 283 ASN A N 1
ATOM 2292 C CA . ASN A 1 283 ? -21.107 -10.104 14.462 1.00 57.69 283 ASN A CA 1
ATOM 2293 C C . ASN A 1 283 ? -21.161 -9.657 12.978 1.00 57.69 283 ASN A C 1
ATOM 2295 O O . ASN A 1 283 ? -20.995 -10.488 12.090 1.00 57.69 283 ASN A O 1
ATOM 2299 N N . ASN A 1 284 ? -21.427 -8.377 12.678 1.00 70.00 284 ASN A N 1
ATOM 2300 C CA . ASN A 1 284 ? -21.592 -7.876 11.299 1.00 70.00 284 ASN A CA 1
ATOM 2301 C C . ASN A 1 284 ? -20.302 -7.241 10.733 1.00 70.00 284 ASN A C 1
ATOM 2303 O O . ASN A 1 284 ? -19.756 -6.334 11.352 1.00 70.00 284 ASN A O 1
ATOM 2307 N N . GLU A 1 285 ? -19.853 -7.665 9.547 1.00 74.06 285 GLU A N 1
ATOM 2308 C CA . GLU A 1 285 ? -18.586 -7.240 8.916 1.00 74.06 285 GLU A CA 1
ATOM 2309 C C . GLU A 1 285 ? -18.679 -5.918 8.123 1.00 74.06 285 GLU A C 1
ATOM 2311 O O . GLU A 1 285 ? -17.655 -5.303 7.820 1.00 74.06 285 GLU A O 1
ATOM 2316 N N . ASN A 1 286 ? -19.887 -5.459 7.782 1.00 74.69 286 ASN A N 1
ATOM 2317 C CA . ASN A 1 286 ? -20.120 -4.247 6.983 1.00 74.69 286 ASN A CA 1
ATOM 2318 C C . ASN A 1 286 ? -20.513 -3.057 7.870 1.00 74.69 286 ASN A C 1
ATOM 2320 O O . ASN A 1 286 ? -21.606 -2.511 7.728 1.00 74.69 286 ASN A O 1
ATOM 2324 N N . ARG A 1 287 ? -19.659 -2.676 8.824 1.00 78.31 287 ARG A N 1
ATOM 2325 C CA . ARG A 1 287 ? -19.959 -1.573 9.746 1.00 78.31 287 ARG A CA 1
ATOM 2326 C C . ARG A 1 287 ? -18.748 -0.712 10.079 1.00 78.31 287 ARG A C 1
ATOM 2328 O O . ARG A 1 287 ? -17.614 -1.188 10.053 1.00 78.31 287 ARG A O 1
ATOM 2335 N N . ILE A 1 288 ? -19.049 0.527 10.447 1.00 80.25 288 ILE A N 1
ATOM 2336 C CA . ILE A 1 288 ? -18.150 1.483 11.087 1.00 80.25 288 ILE A CA 1
ATOM 2337 C C . ILE A 1 288 ? -18.928 2.011 12.289 1.00 80.25 288 ILE A C 1
ATOM 2339 O O . ILE A 1 288 ? -20.032 2.527 12.110 1.00 80.25 288 ILE A O 1
ATOM 2343 N N . ILE A 1 289 ? -18.397 1.844 13.495 1.00 77.31 289 ILE A N 1
ATOM 2344 C CA . ILE A 1 289 ? -18.998 2.373 14.720 1.00 77.31 289 ILE A CA 1
ATOM 2345 C C . ILE A 1 289 ? -17.989 3.304 15.375 1.00 77.31 289 ILE A C 1
ATOM 2347 O O . ILE A 1 289 ? -16.835 2.929 15.560 1.00 77.31 289 ILE A O 1
ATOM 2351 N N . ILE A 1 290 ? -18.441 4.504 15.727 1.00 78.81 290 ILE A N 1
ATOM 2352 C CA . ILE A 1 290 ? -17.668 5.483 16.484 1.00 78.81 290 ILE A CA 1
ATOM 2353 C C . ILE A 1 290 ? -18.376 5.663 17.822 1.00 78.81 290 ILE A C 1
ATOM 2355 O O . ILE A 1 290 ? -19.552 6.028 17.850 1.00 78.81 290 ILE A O 1
ATOM 2359 N N . TRP A 1 291 ? -17.662 5.410 18.910 1.00 75.06 291 TRP A N 1
ATOM 2360 C CA . TRP A 1 291 ? -18.093 5.737 20.260 1.00 75.06 291 TRP A CA 1
ATOM 2361 C C . TRP A 1 291 ? -17.286 6.920 20.754 1.00 75.06 291 TRP A C 1
ATOM 2363 O O . TRP A 1 291 ? -16.060 6.926 20.660 1.00 75.06 291 TRP A O 1
ATOM 2373 N N . ILE A 1 292 ? -17.993 7.909 21.275 1.00 75.69 292 ILE A N 1
ATOM 2374 C CA . ILE A 1 292 ? -17.421 9.123 21.834 1.00 75.69 292 ILE A CA 1
ATOM 2375 C C . ILE A 1 292 ? -17.907 9.172 23.273 1.00 75.69 292 ILE A C 1
ATOM 2377 O O . ILE A 1 292 ? -19.119 9.120 23.493 1.00 75.69 292 ILE A O 1
ATOM 2381 N N . ASP A 1 293 ? -16.975 9.209 24.220 1.00 73.25 293 ASP A N 1
ATOM 2382 C CA . ASP A 1 293 ? -17.318 9.331 25.632 1.00 73.25 293 ASP A CA 1
ATOM 2383 C C . ASP A 1 293 ? -18.094 10.629 25.905 1.00 73.25 293 ASP A C 1
ATOM 2385 O O . ASP A 1 293 ? -17.900 11.646 25.226 1.00 73.25 293 ASP A O 1
ATOM 2389 N N . ASP A 1 294 ? -18.981 10.608 26.899 1.00 70.56 294 ASP A N 1
ATOM 2390 C CA . ASP A 1 294 ? -19.769 11.787 27.270 1.00 70.56 294 ASP A CA 1
ATOM 2391 C C . ASP A 1 294 ? -18.863 12.926 27.749 1.00 70.56 294 ASP A C 1
ATOM 2393 O O . ASP A 1 294 ? -19.111 14.090 27.427 1.00 70.56 294 ASP A O 1
ATOM 2397 N N . THR A 1 295 ? -17.747 12.589 28.393 1.00 70.56 295 THR A N 1
ATOM 2398 C CA . THR A 1 295 ? -16.692 13.535 28.754 1.00 70.56 295 THR A CA 1
ATOM 2399 C C . THR A 1 295 ? -16.107 14.242 27.532 1.00 70.56 295 THR A C 1
ATOM 2401 O O . THR A 1 295 ? -15.930 15.457 27.556 1.00 70.56 295 THR A O 1
ATOM 2404 N N . ALA A 1 296 ? -15.911 13.526 26.419 1.00 67.88 296 ALA A N 1
ATOM 2405 C CA . ALA A 1 296 ? -15.390 14.098 25.175 1.00 67.88 296 ALA A CA 1
ATOM 2406 C C . ALA A 1 296 ? -16.362 15.101 24.553 1.00 67.88 296 ALA A C 1
ATOM 2408 O O . ALA A 1 296 ? -15.952 16.128 24.000 1.00 67.88 296 ALA A O 1
ATOM 2409 N N . LEU A 1 297 ? -17.657 14.786 24.634 1.00 71.50 297 LEU A N 1
ATOM 2410 C CA . LEU A 1 297 ? -18.719 15.652 24.148 1.00 71.50 297 LEU A CA 1
ATOM 2411 C C . LEU A 1 297 ? -18.874 16.885 25.043 1.00 71.50 297 LEU A C 1
ATOM 2413 O O . LEU A 1 297 ? -19.003 17.989 24.520 1.00 71.50 297 LEU A O 1
ATOM 2417 N N . ASN A 1 298 ? -18.812 16.715 26.363 1.00 71.94 298 ASN A N 1
ATOM 2418 C CA . ASN A 1 298 ? -18.875 17.812 27.327 1.00 71.94 298 ASN A CA 1
ATOM 2419 C C . ASN A 1 298 ? -17.662 18.748 27.185 1.00 71.94 298 ASN A C 1
ATOM 2421 O O . ASN A 1 298 ? -17.853 19.953 27.056 1.00 71.94 298 ASN A O 1
ATOM 2425 N N . ASP A 1 299 ? -16.443 18.210 27.051 1.00 68.44 299 ASP A N 1
ATOM 2426 C CA . ASP A 1 299 ? -15.218 18.984 26.783 1.00 68.44 299 ASP A CA 1
ATOM 2427 C C . ASP A 1 299 ? -15.308 19.812 25.486 1.00 68.44 299 ASP A C 1
ATOM 2429 O O . ASP A 1 299 ? -14.760 20.917 25.380 1.00 68.44 299 ASP A O 1
ATOM 2433 N N . PHE A 1 300 ? -15.965 19.268 24.456 1.00 69.38 300 PHE A N 1
ATOM 2434 C CA . PHE A 1 300 ? -16.222 19.990 23.211 1.00 69.38 300 PHE A CA 1
ATOM 2435 C C . PHE A 1 300 ? -17.295 21.071 23.395 1.00 69.38 300 PHE A C 1
ATOM 2437 O O . PHE A 1 300 ? -17.114 22.205 22.949 1.00 69.38 300 PHE A O 1
ATOM 2444 N N . LEU A 1 301 ? -18.405 20.746 24.063 1.00 69.69 301 LEU A N 1
ATOM 2445 C CA . LEU A 1 301 ? -19.501 21.683 24.310 1.00 69.69 301 LEU A CA 1
ATOM 2446 C C . LEU A 1 301 ? -19.069 22.853 25.195 1.00 69.69 301 LEU A C 1
ATOM 2448 O O . LEU A 1 301 ? -19.462 23.980 24.905 1.00 69.69 301 LEU A O 1
ATOM 2452 N N . ASP A 1 302 ? -18.206 22.640 26.185 1.00 67.25 302 ASP A N 1
ATOM 2453 C CA . ASP A 1 302 ? -17.651 23.707 27.026 1.00 67.25 302 ASP A CA 1
ATOM 2454 C C . ASP A 1 302 ? -16.856 24.740 26.208 1.00 67.25 302 ASP A C 1
ATOM 2456 O O . ASP A 1 302 ? -16.859 25.936 26.517 1.00 67.25 302 ASP A O 1
ATOM 2460 N N . GLN A 1 303 ? -16.229 24.323 25.102 1.00 61.06 303 GLN A N 1
ATOM 2461 C CA . GLN A 1 303 ? -15.550 25.249 24.188 1.00 61.06 303 GLN A CA 1
ATOM 2462 C C . GLN A 1 303 ? -16.522 26.101 23.369 1.00 61.06 303 GLN A C 1
ATOM 2464 O O . GLN A 1 303 ? -16.188 27.231 23.014 1.00 61.06 303 GLN A O 1
ATOM 2469 N N . VAL A 1 304 ? -17.713 25.578 23.075 1.00 60.91 304 VAL A N 1
ATOM 2470 C CA . VAL A 1 304 ? -18.757 26.280 22.315 1.00 60.91 304 VAL A CA 1
ATOM 2471 C C . VAL A 1 304 ? -19.596 27.175 23.235 1.00 60.91 304 VAL A C 1
ATOM 2473 O O . VAL A 1 304 ? -19.881 28.324 22.899 1.00 60.91 304 VAL A O 1
ATOM 2476 N N . LEU A 1 305 ? -19.962 26.679 24.420 1.00 53.91 305 LEU A N 1
ATOM 2477 C CA . LEU A 1 305 ? -20.809 27.370 25.397 1.00 53.91 305 LEU A CA 1
ATOM 2478 C C . LEU A 1 305 ? -20.119 28.571 26.048 1.00 53.91 305 LEU A C 1
ATOM 2480 O O . LEU A 1 305 ? -20.793 29.551 26.358 1.00 53.91 305 LEU A O 1
ATOM 2484 N N . SER A 1 306 ? -18.786 28.560 26.149 1.00 49.62 306 SER A N 1
ATOM 2485 C CA . SER A 1 306 ? -17.977 29.709 26.588 1.00 49.62 306 SER A CA 1
ATOM 2486 C C . SER A 1 306 ? -18.230 31.006 25.791 1.00 49.62 306 SER A C 1
ATOM 2488 O O . SER A 1 306 ? -17.797 32.068 26.241 1.00 49.62 306 SER A O 1
ATOM 2490 N N . ASN A 1 307 ? -18.883 30.947 24.623 1.00 44.91 307 ASN A N 1
ATOM 2491 C CA . ASN A 1 307 ? -19.167 32.105 23.768 1.00 44.91 307 ASN A CA 1
ATOM 2492 C C . ASN A 1 307 ? -20.588 32.664 23.867 1.00 44.91 307 ASN A C 1
ATOM 2494 O O . ASN A 1 307 ? -20.833 33.755 23.352 1.00 44.91 307 ASN A O 1
ATOM 2498 N N . PHE A 1 308 ? -21.521 31.972 24.520 1.00 43.31 308 PHE A N 1
ATOM 2499 C CA . PHE A 1 308 ? -22.893 32.461 24.672 1.00 43.31 308 PHE A CA 1
ATOM 2500 C C . PHE A 1 308 ? -23.041 33.243 25.980 1.00 43.31 308 PHE A C 1
ATOM 2502 O O . PHE A 1 308 ? -23.739 32.821 26.898 1.00 43.31 308 PHE A O 1
ATOM 2509 N N . ASN A 1 309 ? -22.382 34.399 26.065 1.00 37.66 309 ASN A N 1
ATOM 2510 C CA . ASN A 1 309 ? -22.748 35.403 27.063 1.00 37.66 309 ASN A CA 1
ATOM 2511 C C . ASN A 1 309 ? -23.982 36.159 26.549 1.00 37.66 309 ASN A C 1
ATOM 2513 O O . ASN A 1 309 ? -23.882 36.908 25.575 1.00 37.66 309 ASN A O 1
ATOM 2517 N N . PHE A 1 310 ? -25.132 35.919 27.182 1.00 34.41 310 PHE A N 1
ATOM 2518 C CA . PHE A 1 310 ? -26.285 36.822 27.136 1.00 34.41 310 PHE A CA 1
ATOM 2519 C C . PHE A 1 310 ? -26.033 38.059 28.002 1.00 34.41 310 PHE A C 1
ATOM 2521 O O . PHE A 1 310 ? -25.387 37.909 29.066 1.00 34.41 310 PHE A O 1
#

pLDDT: mean 72.85, std 19.73, range [26.77, 95.69]